Protein AF-A0A662TH58-F1 (afdb_monomer_lite)

Radius of gyration: 27.51 Å; chains: 1; bounding box: 51×102×64 Å

pLDDT: mean 84.92, std 19.78, range [27.81, 98.81]

Secondary structure (DSSP, 8-state):
-HHHHHHHHHHHHHHHHHHHHHHHHHHSPP-------PPPPPPPS-PPPPPPPP--PPPPPP-----------EEEEEE-SSEEEEEEEE--GGGGGG-EEEEEEEESS-SBTTBEEEEEEE--SSS-----PPPTT---TT-EEEEEPPTT-EETTEE--S---TTSHHHHHHHHHHHHHHTTSS--TTS--GGGG-SS-EEEEEEEEEEETHHHHHHHHHHHH-SSS-TTEEEEEEES---SHHHHTTTT--TTT-S-TTS-SSSSS-TT-TT--TTB-TT---SS---B--TTEEEETTTEEEE-SS-SSS---EEETTEEES--S-SSS--TTS-EEPP-EEEEETTEEEEE--HHHHHHHHHTTGGGG-

Structure (mmCIF, N/CA/C/O backbone):
data_AF-A0A662TH58-F1
#
_entry.id   AF-A0A662TH58-F1
#
loop_
_atom_site.group_PDB
_atom_site.id
_atom_site.type_symbol
_atom_site.label_atom_id
_atom_site.label_alt_id
_atom_site.label_comp_id
_atom_site.label_asym_id
_atom_site.label_entity_id
_atom_site.label_seq_id
_atom_site.pdbx_PDB_ins_code
_atom_site.Cartn_x
_atom_site.Cartn_y
_atom_site.Cartn_z
_atom_site.occupancy
_atom_site.B_iso_or_equiv
_atom_site.auth_seq_id
_atom_site.auth_comp_id
_atom_site.auth_asym_id
_atom_site.auth_atom_id
_atom_site.pdbx_PDB_model_num
ATOM 1 N N . MET A 1 1 ? -2.997 69.945 -16.351 1.00 55.25 1 MET A N 1
ATOM 2 C CA . MET A 1 1 ? -3.887 69.129 -15.489 1.00 55.25 1 MET A CA 1
ATOM 3 C C . MET A 1 1 ? -4.893 68.267 -16.264 1.00 55.25 1 MET A C 1
ATOM 5 O O . MET A 1 1 ? -5.002 67.092 -15.949 1.00 55.25 1 MET A O 1
ATOM 9 N N . ILE A 1 2 ? -5.579 68.784 -17.294 1.00 57.03 2 ILE A N 1
ATOM 10 C CA . ILE A 1 2 ? -6.598 68.028 -18.063 1.00 57.03 2 ILE A CA 1
ATOM 11 C C . ILE A 1 2 ? -6.006 66.856 -18.878 1.00 57.03 2 ILE A C 1
ATOM 13 O O . ILE A 1 2 ? -6.561 65.763 -18.866 1.00 57.03 2 ILE A O 1
ATOM 17 N N . ARG A 1 3 ? -4.834 67.031 -19.509 1.00 55.16 3 ARG A N 1
ATOM 18 C CA . ARG A 1 3 ? -4.185 65.971 -20.313 1.00 55.16 3 ARG A CA 1
ATOM 19 C C . ARG A 1 3 ? -3.748 64.742 -19.503 1.00 55.16 3 ARG A C 1
ATOM 21 O O . ARG A 1 3 ? -3.874 63.630 -19.991 1.00 55.16 3 ARG A O 1
ATOM 28 N N . ILE A 1 4 ? -3.295 64.930 -18.262 1.00 64.69 4 ILE A N 1
ATOM 29 C CA . ILE A 1 4 ? -2.850 63.824 -17.392 1.00 64.69 4 ILE A CA 1
ATOM 30 C C . ILE A 1 4 ? -4.047 62.983 -16.925 1.00 64.69 4 ILE A C 1
ATOM 32 O O . ILE A 1 4 ? -3.966 61.759 -16.898 1.00 64.69 4 ILE A O 1
ATOM 36 N N . ARG A 1 5 ? -5.190 63.623 -16.634 1.00 62.84 5 ARG A N 1
ATOM 37 C CA . ARG A 1 5 ? -6.426 62.909 -16.274 1.00 62.84 5 ARG A CA 1
ATOM 38 C C . ARG A 1 5 ? -6.977 62.079 -17.433 1.00 62.84 5 ARG A C 1
ATOM 40 O O . ARG A 1 5 ? -7.438 60.972 -17.197 1.00 62.84 5 ARG A O 1
ATOM 47 N N . LEU A 1 6 ? -6.881 62.574 -18.669 1.00 69.12 6 LEU A N 1
ATOM 48 C CA . LEU A 1 6 ? -7.332 61.827 -19.845 1.00 69.12 6 LEU A CA 1
ATOM 49 C C . LEU A 1 6 ? -6.476 60.573 -20.093 1.00 69.12 6 LEU A C 1
ATOM 51 O O . LEU A 1 6 ? -7.026 59.509 -20.346 1.00 69.12 6 LEU A O 1
ATOM 55 N N . PHE A 1 7 ? -5.151 60.671 -19.939 1.00 74.50 7 PHE A N 1
ATOM 56 C CA . PHE A 1 7 ? -4.254 59.515 -20.065 1.00 74.50 7 PHE A CA 1
ATOM 57 C C . PHE A 1 7 ? -4.514 58.441 -19.002 1.00 74.50 7 PHE A C 1
ATOM 59 O O . PHE A 1 7 ? -4.549 57.258 -19.326 1.00 74.50 7 PHE A O 1
ATOM 66 N N . LEU A 1 8 ? -4.754 58.844 -17.751 1.00 72.62 8 LEU A N 1
ATOM 67 C CA . LEU A 1 8 ? -5.097 57.915 -16.669 1.00 72.62 8 LEU A CA 1
ATOM 68 C C . LEU A 1 8 ? -6.435 57.206 -16.910 1.00 72.62 8 LEU A C 1
ATOM 70 O O . LEU A 1 8 ? -6.532 56.005 -16.684 1.00 72.62 8 LEU A O 1
ATOM 74 N N . ILE A 1 9 ? -7.444 57.916 -17.419 1.00 81.94 9 ILE A N 1
ATOM 75 C CA . ILE A 1 9 ? -8.749 57.319 -17.740 1.00 81.94 9 ILE A CA 1
ATOM 76 C C . ILE A 1 9 ? -8.618 56.291 -18.871 1.00 81.94 9 ILE A C 1
ATOM 78 O O . ILE A 1 9 ? -9.168 55.197 -18.765 1.00 81.94 9 ILE A O 1
ATOM 82 N N . VAL A 1 10 ? -7.851 56.603 -19.921 1.00 81.56 10 VAL A N 1
ATOM 83 C CA . VAL A 1 10 ? -7.618 55.676 -21.041 1.00 81.56 10 VAL A CA 1
ATOM 84 C C . VAL A 1 10 ? -6.827 54.443 -20.590 1.00 81.56 10 VAL A C 1
ATOM 86 O O . VAL A 1 10 ? -7.178 53.330 -20.970 1.00 81.56 10 VAL A O 1
ATOM 89 N N . ALA A 1 11 ? -5.813 54.613 -19.737 1.00 77.06 11 ALA A N 1
ATOM 90 C CA . ALA A 1 11 ? -5.030 53.496 -19.209 1.00 77.06 11 ALA A CA 1
ATOM 91 C C . ALA A 1 11 ? -5.872 52.558 -18.327 1.00 77.06 11 ALA A C 1
ATOM 93 O O . ALA A 1 11 ? -5.789 51.340 -18.468 1.00 77.06 11 ALA A O 1
ATOM 94 N N . VAL A 1 12 ? -6.730 53.110 -17.463 1.00 81.56 12 VAL A N 1
ATOM 95 C CA . VAL A 1 12 ? -7.626 52.309 -16.614 1.00 81.56 12 VAL A CA 1
ATOM 96 C C . VAL A 1 12 ? -8.665 51.564 -17.456 1.00 81.56 12 VAL A C 1
ATOM 98 O O . VAL A 1 12 ? -8.898 50.381 -17.222 1.00 81.56 12 VAL A O 1
ATOM 101 N N . LEU A 1 13 ? -9.235 52.204 -18.483 1.00 77.56 13 LEU A N 1
ATOM 102 C CA . LEU A 1 13 ? -10.154 51.542 -19.417 1.00 77.56 13 LEU A CA 1
ATOM 103 C C . LEU A 1 13 ? -9.478 50.401 -20.185 1.00 77.56 13 LEU A C 1
ATOM 105 O O . LEU A 1 13 ? -10.072 49.335 -20.321 1.00 77.56 13 LEU A O 1
ATOM 109 N N . ALA A 1 14 ? -8.233 50.584 -20.632 1.00 79.88 14 ALA A N 1
ATOM 110 C CA . ALA A 1 14 ? -7.481 49.532 -21.312 1.00 79.88 14 ALA A CA 1
ATOM 111 C C . ALA A 1 14 ? -7.225 48.320 -20.400 1.00 79.88 14 ALA A C 1
ATOM 113 O O . ALA A 1 14 ? -7.366 47.181 -20.839 1.00 79.88 14 ALA A O 1
ATOM 114 N N . ILE A 1 15 ? -6.914 48.548 -19.119 1.00 79.25 15 ILE A N 1
ATOM 115 C CA . ILE A 1 15 ? -6.709 47.467 -18.141 1.00 79.25 15 ILE A CA 1
ATOM 116 C C . ILE A 1 15 ? -8.017 46.707 -17.882 1.00 79.25 15 ILE A C 1
ATOM 118 O O . ILE A 1 15 ? -8.014 45.477 -17.865 1.00 79.25 15 ILE A O 1
ATOM 122 N N . ILE A 1 16 ? -9.140 47.418 -17.737 1.00 80.38 16 ILE A N 1
ATOM 123 C CA . ILE A 1 16 ? -10.454 46.797 -17.503 1.00 80.38 16 ILE A CA 1
ATOM 124 C C . ILE A 1 16 ? -10.892 45.963 -18.716 1.00 80.38 16 ILE A C 1
ATOM 126 O O . ILE A 1 16 ? -11.365 44.842 -18.544 1.00 80.38 16 ILE A O 1
ATOM 130 N N . ILE A 1 17 ? -10.692 46.467 -19.938 1.00 81.88 17 ILE A N 1
ATOM 131 C CA . ILE A 1 17 ? -11.040 45.743 -21.171 1.00 81.88 17 ILE A CA 1
ATOM 132 C C . ILE A 1 17 ? -10.174 44.485 -21.332 1.00 81.88 17 ILE A C 1
ATOM 134 O O . ILE A 1 17 ? -10.700 43.423 -21.661 1.00 81.88 17 ILE A O 1
ATOM 138 N N . SER A 1 18 ? -8.874 44.568 -21.037 1.00 73.50 18 SER A N 1
ATOM 139 C CA . SER A 1 18 ? -7.977 43.405 -21.077 1.00 73.50 18 SER A CA 1
ATOM 140 C C . SER A 1 18 ? -8.354 42.349 -20.035 1.00 73.50 18 SER A C 1
ATOM 142 O O . SER A 1 18 ? -8.411 41.165 -20.359 1.00 73.50 18 SER A O 1
ATOM 144 N N . ALA A 1 19 ? -8.684 42.755 -18.805 1.00 69.88 19 ALA A N 1
ATOM 145 C CA . ALA A 1 19 ? -9.136 41.829 -17.765 1.00 69.88 19 ALA A CA 1
ATOM 146 C C . ALA A 1 19 ? -10.469 41.146 -18.132 1.00 69.88 19 ALA A C 1
ATOM 148 O O . ALA A 1 19 ? -10.649 39.953 -17.876 1.00 69.88 19 ALA A O 1
ATOM 149 N N . PHE A 1 20 ? -11.380 41.875 -18.786 1.00 76.56 20 PHE A N 1
ATOM 150 C CA . PHE A 1 20 ? -12.640 41.323 -19.285 1.00 76.56 20 PHE A CA 1
ATOM 151 C C . PHE A 1 20 ? -12.427 40.324 -20.435 1.00 76.56 20 PHE A C 1
ATOM 153 O O . PHE A 1 20 ? -13.023 39.255 -20.433 1.00 76.56 20 PHE A O 1
ATOM 160 N N . LEU A 1 21 ? -11.532 40.608 -21.387 1.00 66.62 21 LEU A N 1
ATOM 161 C CA . LEU A 1 21 ? -11.224 39.686 -22.491 1.00 66.62 21 LEU A CA 1
ATOM 162 C C . LEU A 1 21 ? -10.547 38.389 -22.016 1.00 66.62 21 LEU A C 1
ATOM 164 O O . LEU A 1 21 ? -10.836 37.314 -22.544 1.00 66.62 21 LEU A O 1
ATOM 168 N N . ILE A 1 22 ? -9.685 38.462 -20.999 1.00 69.62 22 ILE A N 1
ATOM 169 C CA . ILE A 1 22 ? -9.034 37.276 -20.417 1.00 69.62 22 ILE A CA 1
ATOM 170 C C . ILE A 1 22 ? -10.056 36.407 -19.674 1.00 69.62 22 ILE A C 1
ATOM 172 O O . ILE A 1 22 ? -10.092 35.194 -19.857 1.00 69.62 22 ILE A O 1
ATOM 176 N N . THR A 1 23 ? -10.938 37.019 -18.882 1.00 61.38 23 THR A N 1
ATOM 177 C CA . THR A 1 23 ? -11.989 36.277 -18.166 1.00 61.38 23 THR A CA 1
ATOM 178 C C . THR A 1 23 ? -13.048 35.712 -19.112 1.00 61.38 23 THR A C 1
ATOM 180 O O . THR A 1 23 ? -13.515 34.593 -18.905 1.00 61.38 23 THR A O 1
ATOM 183 N N . PHE A 1 24 ? -13.376 36.417 -20.197 1.00 67.00 24 PHE A N 1
ATOM 184 C CA . PHE A 1 24 ? -14.312 35.942 -21.217 1.00 67.00 24 PHE A CA 1
ATOM 185 C C . PHE A 1 24 ? -13.752 34.760 -22.029 1.00 67.00 24 PHE A C 1
ATOM 187 O O . PHE A 1 24 ? -14.474 33.804 -22.293 1.00 67.00 24 PHE A O 1
ATOM 194 N N . THR A 1 25 ? -12.458 34.757 -22.370 1.00 60.31 25 THR A N 1
ATOM 195 C CA . THR A 1 25 ? -11.831 33.622 -23.083 1.00 60.31 25 THR A CA 1
ATOM 196 C C . THR A 1 25 ? -11.647 32.381 -22.207 1.00 60.31 25 THR A C 1
ATOM 198 O O . THR A 1 25 ? -11.695 31.270 -22.726 1.00 60.31 25 THR A O 1
ATOM 201 N N . TRP A 1 26 ? -11.500 32.549 -20.889 1.00 49.97 26 TRP A N 1
ATOM 202 C CA . TRP A 1 26 ? -11.411 31.438 -19.932 1.00 49.97 26 TRP A CA 1
ATOM 203 C C . TRP A 1 26 ? -12.760 30.820 -19.544 1.00 49.97 26 TRP A C 1
ATOM 205 O O . TRP A 1 26 ? -12.797 29.671 -19.115 1.00 49.97 26 TRP A O 1
ATOM 215 N N . THR A 1 27 ? -13.863 31.563 -19.670 1.00 51.94 27 THR A N 1
ATOM 216 C CA . THR A 1 27 ? -15.204 31.112 -19.245 1.00 51.94 27 THR A CA 1
ATOM 217 C C . THR A 1 27 ? -16.076 30.608 -20.391 1.00 51.94 27 THR A C 1
ATOM 219 O O . THR A 1 27 ? -17.131 30.024 -20.143 1.00 51.94 27 THR A O 1
ATOM 222 N N . MET A 1 28 ? -15.643 30.787 -21.643 1.00 46.00 28 MET A N 1
ATOM 223 C CA . MET A 1 28 ? -16.304 30.178 -22.793 1.00 46.00 28 MET A CA 1
ATOM 224 C C . MET A 1 28 ? -16.084 28.656 -22.761 1.00 46.00 28 MET A C 1
ATOM 226 O O . MET A 1 28 ? -14.933 28.212 -22.707 1.00 46.00 28 MET A O 1
ATOM 230 N N . PRO A 1 29 ? -17.149 27.838 -22.811 1.00 38.84 29 PRO A N 1
ATOM 231 C CA . PRO A 1 29 ? -17.002 26.398 -22.954 1.00 38.84 29 PRO A CA 1
ATOM 232 C C . PRO A 1 29 ? -16.287 26.123 -24.278 1.00 38.84 29 PRO A C 1
ATOM 234 O O . PRO A 1 29 ? -16.788 26.464 -25.349 1.00 38.84 29 PRO A O 1
ATOM 237 N N . ARG A 1 30 ? -15.085 25.541 -24.208 1.00 48.50 30 ARG A N 1
ATOM 238 C CA . ARG A 1 30 ? -14.409 25.015 -25.396 1.00 48.50 30 ARG A CA 1
ATOM 239 C C . ARG A 1 30 ? -15.300 23.907 -25.946 1.00 48.50 30 ARG A C 1
ATOM 241 O O . ARG A 1 30 ? -15.560 22.940 -25.235 1.00 48.50 30 ARG A O 1
ATOM 248 N N . GLU A 1 31 ? -15.797 24.070 -27.171 1.00 39.34 31 GLU A N 1
ATOM 249 C CA . GLU A 1 31 ? -16.489 23.002 -27.892 1.00 39.34 31 GLU A CA 1
ATOM 250 C C . GLU A 1 31 ? -15.581 21.769 -27.898 1.00 39.34 31 GLU A C 1
ATOM 252 O O . GLU A 1 31 ? -14.540 21.737 -28.557 1.00 39.34 31 GLU A O 1
ATOM 257 N N . GLY A 1 32 ? -15.938 20.773 -27.087 1.00 36.78 32 GLY A N 1
ATOM 258 C CA . GLY A 1 32 ? -15.273 19.485 -27.092 1.00 36.78 32 GLY A CA 1
ATOM 259 C C . GLY A 1 32 ? -15.501 18.848 -28.452 1.00 36.78 32 GLY A C 1
ATOM 260 O O . GLY A 1 32 ? -16.645 18.646 -28.857 1.00 36.78 32 GLY A O 1
ATOM 261 N N . LYS A 1 33 ? -14.417 18.535 -29.164 1.00 36.25 33 LYS A N 1
ATOM 262 C CA . LYS A 1 33 ? -14.488 17.631 -30.311 1.00 36.25 33 LYS A CA 1
ATOM 263 C C . LYS A 1 33 ? -15.094 16.320 -29.813 1.00 36.25 33 LYS A C 1
ATOM 265 O O . LYS A 1 33 ? -14.491 15.620 -29.005 1.00 36.25 33 LYS A O 1
ATOM 270 N N . THR A 1 34 ? -16.303 16.008 -30.263 1.00 32.03 34 THR A N 1
ATOM 271 C CA . THR A 1 34 ? -16.888 14.675 -30.129 1.00 32.03 34 THR A CA 1
ATOM 272 C C . THR A 1 34 ? -16.009 13.699 -30.896 1.00 32.03 34 THR A C 1
ATOM 274 O O . THR A 1 34 ? -15.970 13.736 -32.124 1.00 32.03 34 THR A O 1
ATOM 277 N N . TYR A 1 35 ? -15.286 12.849 -30.173 1.00 34.31 35 TYR A N 1
ATOM 278 C CA . TYR A 1 35 ? -14.623 11.690 -30.754 1.00 34.31 35 TYR A CA 1
ATOM 279 C C . TYR A 1 35 ? -15.699 10.661 -31.113 1.00 34.31 35 TYR A C 1
ATOM 281 O O . TYR A 1 35 ? -16.467 10.229 -30.250 1.00 34.31 35 TYR A O 1
ATOM 289 N N . GLU A 1 36 ? -15.790 10.295 -32.393 1.00 31.77 36 GLU A N 1
ATOM 290 C CA . GLU A 1 36 ? -16.590 9.151 -32.824 1.00 31.77 36 GLU A CA 1
ATOM 291 C C . GLU A 1 36 ? -15.993 7.882 -32.209 1.00 31.77 36 GLU A C 1
ATOM 293 O O . GLU A 1 36 ? -14.894 7.447 -32.554 1.00 31.77 36 GLU A O 1
ATOM 298 N N . ILE A 1 37 ? -16.727 7.289 -31.268 1.00 35.25 37 ILE A N 1
ATOM 299 C CA . ILE A 1 37 ? -16.411 5.978 -30.712 1.00 35.25 37 ILE A CA 1
ATOM 300 C C . ILE A 1 37 ? -16.626 4.965 -31.836 1.00 35.25 37 ILE A C 1
ATOM 302 O O . ILE A 1 37 ? -17.759 4.655 -32.208 1.00 35.25 37 ILE A O 1
ATOM 306 N N . THR A 1 38 ? -15.530 4.450 -32.384 1.00 35.53 38 THR A N 1
ATOM 307 C CA . THR A 1 38 ? -15.585 3.300 -33.289 1.00 35.53 38 THR A CA 1
ATOM 308 C C . THR A 1 38 ? -16.062 2.092 -32.470 1.00 35.53 38 THR A C 1
ATOM 310 O O . THR A 1 38 ? -15.496 1.841 -31.402 1.00 35.53 38 THR A O 1
ATOM 313 N N . PRO A 1 39 ? -17.097 1.339 -32.892 1.00 33.88 39 PRO A N 1
ATOM 314 C CA . PRO A 1 39 ? -17.549 0.179 -32.138 1.00 33.88 39 PRO A CA 1
ATOM 315 C C . PRO A 1 39 ? -16.430 -0.864 -32.059 1.00 33.88 39 PRO A C 1
ATOM 317 O O . PRO A 1 39 ? -15.921 -1.325 -33.080 1.00 33.88 39 PRO A O 1
ATOM 320 N N . SER A 1 40 ? -16.066 -1.231 -30.832 1.00 37.50 40 SER A N 1
ATOM 321 C CA . SER A 1 40 ? -15.109 -2.298 -30.540 1.00 37.50 40 SER A CA 1
ATOM 322 C C . SER A 1 40 ? -15.583 -3.630 -31.155 1.00 37.50 40 SER A C 1
ATOM 324 O O . SER A 1 40 ? -16.790 -3.909 -31.131 1.00 37.50 40 SER A O 1
ATOM 326 N N . PRO A 1 41 ? -14.691 -4.466 -31.720 1.00 40.12 41 PRO A N 1
ATOM 327 C CA . PRO A 1 41 ? -15.080 -5.752 -32.285 1.00 40.12 41 PRO A CA 1
ATOM 328 C C . PRO A 1 41 ? -15.697 -6.658 -31.210 1.00 40.12 41 PRO A C 1
ATOM 330 O O . PRO A 1 41 ? -15.232 -6.743 -30.075 1.00 40.12 41 PRO A O 1
ATOM 333 N N . SER A 1 42 ? -16.778 -7.339 -31.586 1.00 38.00 42 SER A N 1
ATOM 334 C CA . SER A 1 42 ? -17.561 -8.228 -30.727 1.00 38.00 42 SER A CA 1
ATOM 335 C C . SER A 1 42 ? -16.699 -9.262 -29.991 1.00 38.00 42 SER A C 1
ATOM 337 O O . SER A 1 42 ? -15.956 -10.022 -30.612 1.00 38.00 42 SER A O 1
ATOM 339 N N . ARG A 1 43 ? -16.876 -9.307 -28.665 1.00 36.62 43 ARG A N 1
ATOM 340 C CA . ARG A 1 43 ? -16.269 -10.234 -27.697 1.00 36.62 43 ARG A CA 1
ATOM 341 C C . ARG A 1 43 ? -16.332 -11.705 -28.164 1.00 36.62 43 ARG A C 1
ATOM 343 O O . ARG A 1 43 ? -17.414 -12.156 -28.548 1.00 36.62 43 ARG A O 1
ATOM 350 N N . PRO A 1 44 ? -15.248 -12.495 -28.048 1.00 43.19 44 PRO A N 1
ATOM 351 C CA . PRO A 1 44 ? -15.318 -13.947 -28.193 1.00 43.19 44 PRO A CA 1
ATOM 352 C C . PRO A 1 44 ? -16.246 -14.553 -27.128 1.00 43.19 44 PRO A C 1
ATOM 354 O O . PRO A 1 44 ? -16.077 -14.323 -25.932 1.00 43.19 44 PRO A O 1
ATOM 357 N N . THR A 1 45 ? -17.237 -15.338 -27.551 1.00 33.84 45 THR A N 1
ATOM 358 C CA . THR A 1 45 ? -18.290 -15.938 -26.707 1.00 33.84 45 THR A CA 1
ATOM 359 C C . THR A 1 45 ? -17.866 -17.222 -25.984 1.00 33.84 45 THR A C 1
ATOM 361 O O . THR A 1 45 ? -18.701 -18.079 -25.701 1.00 33.84 45 THR A O 1
ATOM 364 N N . SER A 1 46 ? -16.583 -17.396 -25.676 1.00 38.94 46 SER A N 1
ATOM 365 C CA . SER A 1 46 ? -16.086 -18.605 -25.012 1.00 38.94 46 SER A CA 1
ATOM 366 C C . SER A 1 46 ? -15.185 -18.251 -23.829 1.00 38.94 46 SER A C 1
ATOM 368 O O . SER A 1 46 ? -14.171 -17.583 -24.042 1.00 38.94 46 SER A O 1
ATOM 370 N N . PRO A 1 47 ? -15.515 -18.687 -22.598 1.00 38.56 47 PRO A N 1
ATOM 371 C CA . PRO A 1 47 ? -14.626 -18.516 -21.458 1.00 38.56 47 PRO A CA 1
ATOM 372 C C . PRO A 1 47 ? -13.325 -19.310 -21.673 1.00 38.56 47 PRO A C 1
ATOM 374 O O . PRO A 1 47 ? -13.358 -20.370 -22.308 1.00 38.56 47 PRO A O 1
ATOM 377 N N . PRO A 1 48 ? -12.182 -18.829 -21.154 1.00 42.78 48 PRO A N 1
ATOM 378 C CA . PRO A 1 48 ? -10.932 -19.576 -21.204 1.00 42.78 48 PRO A CA 1
ATOM 379 C C . PRO A 1 48 ? -11.080 -20.927 -20.477 1.00 42.78 48 PRO A C 1
ATOM 381 O O . PRO A 1 48 ? -11.833 -21.024 -19.502 1.00 42.78 48 PRO A O 1
ATOM 384 N N . PRO A 1 49 ? -10.393 -21.988 -20.941 1.00 35.50 49 PRO A N 1
ATOM 385 C CA . PRO A 1 49 ? -10.532 -23.325 -20.377 1.00 35.50 49 PRO A CA 1
ATOM 386 C C . PRO A 1 49 ? -10.128 -23.342 -18.896 1.00 35.50 49 PRO A C 1
ATOM 388 O O . PRO A 1 49 ? -9.008 -22.983 -18.536 1.00 35.50 49 PRO A O 1
ATOM 391 N N . GLN A 1 50 ? -11.055 -23.777 -18.036 1.00 37.25 50 GLN A N 1
ATOM 392 C CA . GLN A 1 50 ? -10.798 -24.000 -16.613 1.00 37.25 50 GLN A CA 1
ATOM 393 C C . GLN A 1 50 ? -9.738 -25.102 -16.422 1.00 37.25 50 GLN A C 1
ATOM 395 O O . GLN A 1 50 ? -9.865 -26.175 -17.022 1.00 37.25 50 GLN A O 1
ATOM 400 N N . PRO A 1 51 ? -8.737 -24.907 -15.543 1.00 39.94 51 PRO A N 1
ATOM 401 C CA . PRO A 1 51 ? -7.884 -25.999 -15.094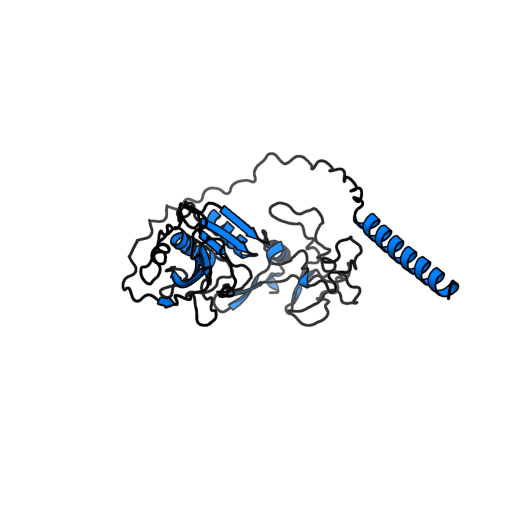 1.00 39.94 51 PRO A CA 1
ATOM 402 C C . PRO A 1 51 ? -8.717 -27.048 -14.344 1.00 39.94 51 PRO A C 1
ATOM 404 O O . PRO A 1 51 ? -9.602 -26.714 -13.556 1.00 39.94 51 PRO A O 1
ATOM 407 N N . SER A 1 52 ? -8.427 -28.326 -14.592 1.00 36.38 52 SER A N 1
ATOM 408 C CA . SER A 1 52 ? -9.105 -29.460 -13.953 1.00 36.38 52 SER A CA 1
ATOM 409 C C . SER A 1 52 ? -8.956 -29.446 -12.420 1.00 36.38 52 SER A C 1
ATOM 411 O O . SER A 1 52 ? -7.923 -29.006 -11.910 1.00 36.38 52 SER A O 1
ATOM 413 N N . PRO A 1 53 ? -9.955 -29.944 -11.666 1.00 33.38 53 PRO A N 1
ATOM 414 C CA . PRO A 1 53 ? -9.976 -29.835 -10.213 1.00 33.38 53 PRO A CA 1
ATOM 415 C C . PRO A 1 53 ? -8.909 -30.724 -9.568 1.00 33.38 53 PRO A C 1
ATOM 417 O O . PRO A 1 53 ? -8.942 -31.950 -9.674 1.00 33.38 53 PRO A O 1
ATOM 420 N N . VAL A 1 54 ? -7.982 -30.095 -8.845 1.00 35.00 54 VAL A N 1
ATOM 421 C CA . VAL A 1 54 ? -7.093 -30.782 -7.907 1.00 35.00 54 VAL A CA 1
ATOM 422 C C . VAL A 1 54 ? -7.886 -31.066 -6.633 1.00 35.00 54 VAL A C 1
ATOM 424 O O . VAL A 1 54 ? -8.339 -30.160 -5.939 1.00 35.00 54 VAL A O 1
ATOM 427 N N . SER A 1 55 ? -8.064 -32.352 -6.344 1.00 32.41 55 SER A N 1
ATOM 428 C CA . SER A 1 55 ? -8.607 -32.855 -5.086 1.00 32.41 55 SER A CA 1
ATOM 429 C C . SER A 1 55 ? -7.618 -32.595 -3.949 1.00 32.41 55 SER A C 1
ATOM 431 O O . SER A 1 55 ? -6.609 -33.291 -3.847 1.00 32.41 55 SER A O 1
ATOM 433 N N . THR A 1 56 ? -7.936 -31.665 -3.050 1.00 31.86 56 THR A N 1
ATOM 434 C CA . THR A 1 56 ? -7.318 -31.594 -1.718 1.00 31.86 56 THR A CA 1
ATOM 435 C C . THR A 1 56 ? -8.371 -31.264 -0.668 1.00 31.86 56 THR A C 1
ATOM 437 O O . THR A 1 56 ? -9.149 -30.326 -0.812 1.00 31.86 56 THR A O 1
ATOM 440 N N . SER A 1 57 ? -8.380 -32.094 0.366 1.00 32.12 57 SER A N 1
ATOM 441 C CA . SER A 1 57 ? -9.245 -32.129 1.542 1.00 32.12 57 SER A CA 1
ATOM 442 C C . SER A 1 57 ? -9.436 -30.764 2.226 1.00 32.12 57 SER A C 1
ATOM 444 O O . SER A 1 57 ? -8.535 -29.924 2.166 1.00 32.12 57 SER A O 1
ATOM 446 N N . PRO A 1 58 ? -10.561 -30.543 2.933 1.00 33.03 58 PRO A N 1
ATOM 447 C CA . PRO A 1 58 ? -10.798 -29.295 3.652 1.00 33.03 58 PRO A CA 1
ATOM 448 C C . PRO A 1 58 ? -9.757 -29.092 4.769 1.00 33.03 58 PRO A C 1
ATOM 450 O O . PRO A 1 58 ? -9.450 -30.048 5.489 1.00 33.03 58 PRO A O 1
ATOM 453 N N . PRO A 1 59 ? -9.215 -27.873 4.951 1.00 33.09 59 PRO A N 1
ATOM 454 C CA . PRO A 1 59 ? -8.391 -27.568 6.109 1.00 33.09 59 PRO A CA 1
ATOM 455 C C . PRO A 1 59 ? -9.255 -27.596 7.376 1.00 33.09 59 PRO A C 1
ATOM 457 O O . PRO A 1 59 ? -10.331 -27.002 7.431 1.00 33.09 59 PRO A O 1
ATOM 460 N N . SER A 1 60 ? -8.773 -28.314 8.390 1.00 30.67 60 SER A N 1
ATOM 461 C CA . SER A 1 60 ? -9.369 -28.375 9.725 1.00 30.67 60 SER A CA 1
ATOM 462 C C . SER A 1 60 ? -9.549 -26.976 10.334 1.00 30.67 60 SER A C 1
ATOM 464 O O . SER A 1 60 ? -8.705 -26.106 10.108 1.00 30.67 60 SER A O 1
ATOM 466 N N . PRO A 1 61 ? -10.598 -26.752 11.148 1.00 31.33 61 PRO A N 1
ATOM 467 C CA . PRO A 1 61 ? -10.817 -25.472 11.809 1.00 31.33 61 PRO A CA 1
ATOM 468 C C . PRO A 1 61 ? -9.645 -25.130 12.737 1.00 31.33 61 PRO A C 1
ATOM 470 O O . PRO A 1 61 ? -9.201 -25.955 13.541 1.00 31.33 61 PRO A O 1
ATOM 473 N N . LEU A 1 62 ? -9.150 -23.898 12.604 1.00 31.05 62 LEU A N 1
ATOM 474 C CA . LEU A 1 62 ? -8.132 -23.305 13.465 1.00 31.05 62 LEU A CA 1
ATOM 475 C C . LEU A 1 62 ? -8.567 -23.402 14.932 1.00 31.05 62 LEU A C 1
ATOM 477 O O . LEU A 1 62 ? -9.599 -22.879 15.346 1.00 31.05 62 LEU A O 1
ATOM 481 N N . SER A 1 63 ? -7.746 -24.104 15.708 1.00 28.41 63 SER A N 1
ATOM 482 C CA . SER A 1 63 ? -7.838 -24.235 17.157 1.00 28.41 63 SER A CA 1
ATOM 483 C C . SER A 1 63 ? -7.793 -22.857 17.825 1.00 28.41 63 SER A C 1
ATOM 485 O O . SER A 1 63 ? -6.726 -22.256 17.942 1.00 28.41 63 SER A O 1
ATOM 487 N N . SER A 1 64 ? -8.925 -22.405 18.360 1.00 35.19 64 SER A N 1
ATOM 488 C CA . SER A 1 64 ? -9.014 -21.269 19.275 1.00 35.19 64 SER A CA 1
ATOM 489 C C . SER A 1 64 ? -8.373 -21.617 20.627 1.00 35.19 64 SER A C 1
ATOM 491 O O . SER A 1 64 ? -9.041 -22.099 21.545 1.00 35.19 64 SER A O 1
ATOM 493 N N . LYS A 1 65 ? -7.067 -21.379 20.772 1.00 27.81 65 LYS A N 1
ATOM 494 C CA . LYS A 1 65 ? -6.467 -21.189 22.099 1.00 27.81 65 LYS A CA 1
ATOM 495 C C . LYS A 1 65 ? -6.574 -19.702 22.452 1.00 27.81 65 LYS A C 1
ATOM 497 O O . LYS A 1 65 ? -6.098 -18.884 21.670 1.00 27.81 65 LYS A O 1
ATOM 502 N N . PRO A 1 66 ? -7.172 -19.325 23.596 1.00 31.12 66 PRO A N 1
ATOM 503 C CA . PRO A 1 66 ? -7.112 -17.942 24.052 1.00 31.12 66 PRO A CA 1
ATOM 504 C C . PRO A 1 66 ? -5.642 -17.588 24.338 1.00 31.12 66 PRO A C 1
ATOM 506 O O . PRO A 1 66 ? -4.955 -18.399 24.974 1.00 31.12 66 PRO A O 1
ATOM 509 N N . PRO A 1 67 ? -5.130 -16.422 23.900 1.00 36.06 67 PRO A N 1
ATOM 510 C CA . PRO A 1 67 ? -3.786 -16.000 24.263 1.00 36.06 67 PRO A CA 1
ATOM 511 C C . PRO A 1 67 ? -3.696 -15.885 25.785 1.00 36.06 67 PRO A C 1
ATOM 513 O O . PRO A 1 67 ? -4.398 -15.103 26.427 1.00 36.06 67 PRO A O 1
ATOM 516 N N . SER A 1 68 ? -2.866 -16.734 26.379 1.00 34.47 68 SER A N 1
ATOM 517 C CA . SER A 1 68 ? -2.605 -16.748 27.808 1.00 34.47 68 SER A CA 1
ATOM 518 C C . SER A 1 68 ? -1.697 -15.582 28.203 1.00 34.47 68 SER A C 1
ATOM 520 O O . SER A 1 68 ? -0.623 -15.438 27.629 1.00 34.47 68 SER A O 1
ATOM 522 N N . LYS A 1 69 ? -2.096 -14.887 29.280 1.00 37.00 69 LYS A N 1
ATOM 523 C CA . LYS A 1 69 ? -1.384 -13.856 30.069 1.00 37.00 69 LYS A CA 1
ATOM 524 C C . LYS A 1 69 ? -1.496 -12.412 29.558 1.00 37.00 69 LYS A C 1
ATOM 526 O O . LYS A 1 69 ? -0.623 -11.880 28.887 1.00 37.00 69 LYS A O 1
ATOM 531 N N . LEU A 1 70 ? -2.572 -11.768 30.018 1.00 42.25 70 LEU A N 1
ATOM 532 C CA . LEU A 1 70 ? -2.801 -10.323 30.028 1.00 42.25 70 LEU A CA 1
ATOM 533 C C . LEU A 1 70 ? -1.658 -9.577 30.741 1.00 42.25 70 LEU A C 1
ATOM 535 O O . LEU A 1 70 ? -1.575 -9.551 31.967 1.00 42.25 70 LEU A O 1
ATOM 539 N N . GLY A 1 71 ? -0.800 -8.966 29.931 1.00 46.38 71 GLY A N 1
ATOM 540 C CA . GLY A 1 71 ? 0.148 -7.902 30.272 1.00 46.38 71 GLY A CA 1
ATOM 541 C C . GLY A 1 71 ? 0.297 -6.957 29.076 1.00 46.38 71 GLY A C 1
ATOM 542 O O . GLY A 1 71 ? 1.411 -6.585 28.716 1.00 46.38 71 GLY A O 1
ATOM 543 N N . GLY A 1 72 ? -0.820 -6.697 28.384 1.00 60.72 72 GLY A N 1
ATOM 544 C CA . GLY A 1 72 ? -0.852 -6.029 27.086 1.00 60.72 72 GLY A CA 1
ATOM 545 C C . GLY A 1 72 ? -0.336 -4.598 27.107 1.00 60.72 72 GLY A C 1
ATOM 546 O O . GLY A 1 72 ? -0.329 -3.935 28.144 1.00 60.72 72 GLY A O 1
ATOM 547 N N . LYS A 1 73 ? 0.101 -4.127 25.937 1.00 79.12 73 LYS A N 1
ATOM 548 C CA . LYS A 1 73 ? 0.623 -2.772 25.753 1.00 79.12 73 LYS A CA 1
ATOM 549 C C . LYS A 1 73 ? -0.476 -1.851 25.238 1.00 79.12 73 LYS A C 1
ATOM 551 O O . LYS A 1 73 ? -1.175 -2.186 24.284 1.00 79.12 73 LYS A O 1
ATOM 556 N N . GLU A 1 74 ? -0.571 -0.679 25.849 1.00 91.12 74 GLU A N 1
ATOM 557 C CA . GLU A 1 74 ? -1.376 0.450 25.389 1.00 91.12 74 GLU A CA 1
ATOM 558 C C . GLU A 1 74 ? -0.577 1.734 25.617 1.00 91.12 74 GLU A C 1
ATOM 560 O O . GLU A 1 74 ? 0.250 1.813 26.530 1.00 91.12 74 GLU A O 1
ATOM 565 N N . TYR A 1 75 ? -0.823 2.738 24.788 1.00 91.44 75 TYR A N 1
ATOM 566 C CA . TYR A 1 75 ? -0.290 4.084 24.939 1.00 91.44 75 TYR A CA 1
ATOM 567 C C . TYR A 1 75 ? -1.402 5.116 24.712 1.00 91.44 75 TYR A C 1
ATOM 569 O O . TYR A 1 75 ? -2.334 4.892 23.934 1.00 91.44 75 TYR A O 1
ATOM 577 N N . GLY A 1 76 ? -1.301 6.253 25.397 1.00 86.38 76 GLY A N 1
ATOM 578 C CA . GLY A 1 76 ? -2.380 7.232 25.524 1.00 86.38 76 GLY A CA 1
ATOM 579 C C . GLY A 1 76 ? -3.180 7.022 26.814 1.00 86.38 76 GLY A C 1
ATOM 580 O O . GLY A 1 76 ? -2.788 6.249 27.685 1.00 86.38 76 GLY A O 1
ATOM 581 N N . LEU A 1 77 ? -4.300 7.703 27.011 1.00 91.50 77 LEU A N 1
ATOM 582 C CA . LEU A 1 77 ? -5.080 8.504 26.065 1.00 91.50 77 LEU A CA 1
ATOM 583 C C . LEU A 1 77 ? -4.466 9.903 25.829 1.00 91.50 77 LEU A C 1
ATOM 585 O O . LEU A 1 77 ? -4.088 10.578 26.784 1.00 91.50 77 LEU A O 1
ATOM 589 N N . VAL A 1 78 ? -4.342 10.326 24.564 1.00 94.88 78 VAL A N 1
ATOM 590 C CA . VAL A 1 78 ? -3.886 11.682 24.191 1.00 94.88 78 VAL A CA 1
ATOM 591 C C . VAL A 1 78 ? -5.086 12.496 23.708 1.00 94.88 78 VAL A C 1
ATOM 593 O O . VAL A 1 78 ? -5.709 12.131 22.712 1.00 94.88 78 VAL A O 1
ATOM 596 N N . GLU A 1 79 ? -5.422 13.575 24.422 1.00 97.12 79 GLU A N 1
ATOM 597 C CA . GLU A 1 79 ? -6.630 14.380 24.189 1.00 97.12 79 GLU A CA 1
ATOM 598 C C . GLU A 1 79 ? -6.379 15.652 23.378 1.00 97.12 79 GLU A C 1
ATOM 600 O O . GLU A 1 79 ? -5.444 16.405 23.646 1.00 97.12 79 GLU A O 1
ATOM 605 N N . TYR A 1 80 ? -7.307 15.938 22.464 1.00 97.19 80 TYR A N 1
ATOM 606 C CA . TYR A 1 80 ? -7.440 17.201 21.739 1.00 97.19 80 TYR A CA 1
ATOM 607 C C . TYR A 1 80 ? -8.863 17.737 21.864 1.00 97.19 80 TYR A C 1
ATOM 609 O O . TYR A 1 80 ? -9.696 17.156 22.558 1.00 97.19 80 TYR A O 1
ATOM 617 N N . GLU A 1 81 ? -9.172 18.867 21.227 1.00 96.25 81 GLU A N 1
ATOM 618 C CA . GLU A 1 81 ? -10.495 19.489 21.334 1.00 96.25 81 GLU A CA 1
ATOM 619 C C . GLU A 1 81 ? -11.604 18.570 20.806 1.00 96.25 81 GLU A C 1
ATOM 621 O O . GLU A 1 81 ? -12.563 18.308 21.532 1.00 96.25 81 GLU A O 1
ATOM 626 N N . LYS A 1 82 ? -11.444 18.042 19.586 1.00 97.56 82 LYS A N 1
ATOM 627 C CA . LYS A 1 82 ? -12.484 17.294 18.854 1.00 97.56 82 LYS A CA 1
ATOM 628 C C . LYS A 1 82 ? -12.350 15.774 18.926 1.00 97.56 82 LYS A C 1
ATOM 630 O O . LYS A 1 82 ? -13.304 15.053 18.630 1.00 97.56 82 LYS A O 1
ATOM 635 N N . TYR A 1 83 ? -11.181 15.282 19.313 1.00 98.38 83 TYR A N 1
ATOM 636 C CA . TYR A 1 83 ? -10.856 13.863 19.302 1.00 98.38 83 TYR A CA 1
ATOM 637 C C . TYR A 1 83 ? -9.867 13.517 20.408 1.00 98.38 83 TYR A C 1
ATOM 639 O O . TYR A 1 83 ? -9.294 14.387 21.065 1.00 98.38 83 TYR A O 1
ATOM 647 N N . PHE A 1 84 ? -9.653 12.227 20.589 1.00 98.19 84 PHE A N 1
ATOM 648 C CA . PHE A 1 84 ? -8.498 11.694 21.287 1.00 98.19 84 PHE A CA 1
ATOM 649 C C . PHE A 1 84 ? -8.001 10.461 20.545 1.00 98.19 84 PHE A C 1
ATOM 651 O O . PHE A 1 84 ? -8.724 9.896 19.726 1.00 98.19 84 PHE A O 1
ATOM 658 N N . TYR A 1 85 ? -6.780 10.018 20.820 1.00 97.69 85 TYR A N 1
ATOM 659 C CA . TYR A 1 85 ? -6.308 8.747 20.285 1.00 97.69 85 TYR A CA 1
ATOM 660 C C . TYR A 1 85 ? -5.626 7.888 21.345 1.00 97.69 85 TYR A C 1
ATOM 662 O O . TYR A 1 85 ? -5.149 8.360 22.383 1.00 97.69 85 TYR A O 1
ATOM 670 N N . THR A 1 86 ? -5.580 6.596 21.050 1.00 97.25 86 THR A N 1
ATOM 671 C CA . THR A 1 86 ? -4.789 5.594 21.761 1.00 97.25 86 THR A CA 1
ATOM 672 C C . THR A 1 86 ? -3.995 4.786 20.748 1.00 97.25 86 THR A C 1
ATOM 674 O O . THR A 1 86 ? -4.390 4.665 19.589 1.00 97.25 86 THR A O 1
ATOM 677 N N . ILE A 1 87 ? -2.871 4.230 21.185 1.00 97.06 87 ILE A N 1
ATOM 678 C CA . ILE A 1 87 ? -2.122 3.244 20.417 1.00 97.06 87 ILE A CA 1
ATOM 679 C C . ILE A 1 87 ? -2.205 1.917 21.160 1.00 97.06 87 ILE A C 1
ATOM 681 O O . ILE A 1 87 ? -1.854 1.818 22.337 1.00 97.06 87 ILE A O 1
ATOM 685 N N . VAL A 1 88 ? -2.684 0.900 20.458 1.00 97.50 88 VAL A N 1
ATOM 686 C CA . VAL A 1 88 ? -2.916 -0.452 20.959 1.00 97.50 88 VAL A CA 1
ATOM 687 C C . VAL A 1 88 ? -2.169 -1.453 20.092 1.00 97.50 88 VAL A C 1
ATOM 689 O O . VAL A 1 88 ? -1.816 -1.167 18.950 1.00 97.50 88 VAL A O 1
ATOM 692 N N . TRP A 1 89 ? -1.948 -2.650 20.626 1.00 97.94 89 TRP A N 1
ATOM 693 C CA . TRP A 1 89 ? -1.408 -3.759 19.849 1.00 97.94 89 TRP A CA 1
ATOM 694 C C . TRP A 1 89 ? -2.493 -4.793 19.619 1.00 97.94 89 TRP A C 1
ATOM 696 O O . TRP A 1 89 ? -3.019 -5.351 20.584 1.00 97.94 89 TRP A O 1
ATOM 706 N N . ILE A 1 90 ? -2.825 -5.043 18.356 1.00 98.25 90 ILE A N 1
ATOM 707 C CA . ILE A 1 90 ? -3.812 -6.049 17.961 1.00 98.25 90 ILE A CA 1
ATOM 708 C C . ILE A 1 90 ? -3.090 -7.394 17.794 1.00 98.25 90 ILE A C 1
ATOM 710 O O . ILE A 1 90 ? -2.093 -7.450 17.072 1.00 98.25 90 ILE A O 1
ATOM 714 N N . PRO A 1 91 ? -3.536 -8.479 18.449 1.00 97.81 91 PRO A N 1
ATOM 715 C CA . PRO A 1 91 ? -2.904 -9.786 18.284 1.00 97.81 91 PRO A CA 1
ATOM 716 C C . PRO A 1 91 ? -3.074 -10.289 16.840 1.00 97.81 91 PRO A C 1
ATOM 718 O O . PRO A 1 91 ? -4.203 -10.429 16.386 1.00 97.81 91 PRO A O 1
ATOM 721 N N . CYS A 1 92 ? -1.966 -10.568 16.142 1.00 97.44 92 CYS A N 1
ATOM 722 C CA . CYS A 1 92 ? -1.919 -11.192 14.809 1.00 97.44 92 CYS A CA 1
ATOM 723 C C . CYS A 1 92 ? -0.848 -12.280 14.811 1.00 97.44 92 CYS A C 1
ATOM 725 O O . CYS A 1 92 ? 0.270 -12.007 15.259 1.00 97.44 92 CYS A O 1
ATOM 727 N N . ASP A 1 93 ? -1.139 -13.459 14.259 1.00 97.00 93 ASP A N 1
ATOM 728 C CA . ASP A 1 93 ? -0.156 -14.546 14.156 1.00 97.00 93 ASP A CA 1
ATOM 729 C C . ASP A 1 93 ? 1.051 -14.094 13.320 1.00 97.00 93 ASP A C 1
ATOM 731 O O . ASP A 1 93 ? 2.203 -14.262 13.732 1.00 97.00 93 ASP A O 1
ATOM 735 N N . CYS A 1 94 ? 0.784 -13.381 12.221 1.00 96.00 94 CYS A N 1
ATOM 736 C CA . CYS A 1 94 ? 1.763 -12.704 11.373 1.00 96.00 94 CYS A CA 1
ATOM 737 C C . CYS A 1 94 ? 2.743 -11.765 12.106 1.00 96.00 94 CYS A C 1
ATOM 739 O O . CYS A 1 94 ? 3.840 -11.500 11.608 1.00 96.00 94 CYS A O 1
ATOM 741 N N . ALA A 1 95 ? 2.356 -11.246 13.274 1.00 96.56 95 ALA A N 1
ATOM 742 C CA . ALA A 1 95 ? 3.132 -10.300 14.071 1.00 96.56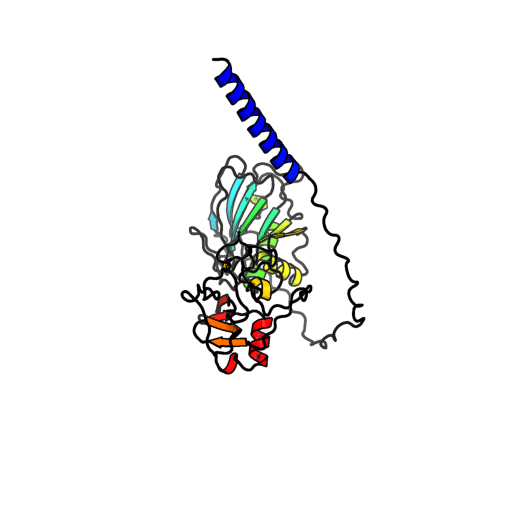 95 ALA A CA 1
ATOM 743 C C . ALA A 1 95 ? 3.631 -10.900 15.401 1.00 96.56 95 ALA A C 1
ATOM 745 O O . ALA A 1 95 ? 4.247 -10.198 16.210 1.00 96.56 95 ALA A O 1
ATOM 746 N N . GLY A 1 96 ? 3.397 -12.195 15.635 1.00 94.94 96 GLY A N 1
ATOM 747 C CA . GLY A 1 96 ? 3.768 -12.893 16.864 1.00 94.94 96 GLY A CA 1
ATOM 748 C C . GLY A 1 96 ? 3.200 -12.247 18.134 1.00 94.94 96 GLY A C 1
ATOM 749 O O . GLY A 1 96 ? 2.236 -11.484 18.105 1.00 94.94 96 GLY A O 1
ATOM 750 N N . GLU A 1 97 ? 3.839 -12.514 19.277 1.00 93.56 97 GLU A N 1
ATOM 751 C CA . GLU A 1 97 ? 3.367 -12.042 20.591 1.00 93.56 97 GLU A CA 1
ATOM 752 C C . GLU A 1 97 ? 3.315 -10.512 20.725 1.00 93.56 97 GLU A C 1
ATOM 754 O O . GLU A 1 97 ? 2.571 -9.992 21.556 1.00 93.56 97 GLU A O 1
ATOM 759 N N . LYS A 1 98 ? 4.094 -9.774 19.918 1.00 94.62 98 LYS A N 1
ATOM 760 C CA . LYS A 1 98 ? 4.075 -8.305 19.937 1.00 94.62 98 LYS A CA 1
ATOM 761 C C . LYS A 1 98 ? 2.748 -7.766 19.389 1.00 94.62 98 LYS A C 1
ATOM 763 O O . LYS A 1 98 ? 2.256 -6.776 19.919 1.00 94.62 98 LYS A O 1
ATOM 768 N N . GLY A 1 99 ? 2.176 -8.403 18.366 1.00 97.50 99 GLY A N 1
ATOM 769 C CA . GLY A 1 99 ? 0.995 -7.907 17.661 1.00 97.50 99 GLY A CA 1
ATOM 770 C C . GLY A 1 99 ? 1.283 -6.718 16.734 1.00 97.50 99 GLY A C 1
ATOM 771 O O . GLY A 1 99 ? 2.434 -6.321 16.527 1.00 97.50 99 GLY A O 1
ATOM 772 N N . LEU A 1 100 ? 0.215 -6.163 16.166 1.00 97.81 100 LEU A N 1
ATOM 773 C CA . LEU A 1 100 ? 0.226 -5.033 15.239 1.00 97.81 100 LEU A CA 1
ATOM 774 C C . LEU A 1 100 ? 0.018 -3.724 16.000 1.00 97.81 100 LEU A C 1
ATOM 776 O O . LEU A 1 100 ? -1.051 -3.516 16.580 1.00 97.81 100 LEU A O 1
ATOM 780 N N . ALA A 1 101 ? 1.008 -2.834 15.976 1.00 97.44 101 ALA A N 1
ATOM 781 C CA . ALA A 1 101 ? 0.853 -1.482 16.498 1.00 97.44 101 ALA A CA 1
ATOM 782 C C . ALA A 1 101 ? -0.214 -0.745 15.680 1.00 97.44 101 ALA A C 1
ATOM 784 O O . ALA A 1 101 ? -0.123 -0.674 14.454 1.00 97.44 101 ALA A O 1
ATOM 785 N N . THR A 1 102 ? -1.227 -0.225 16.369 1.00 97.88 102 THR A N 1
ATOM 786 C CA . THR A 1 102 ? -2.435 0.344 15.771 1.00 97.88 102 THR A CA 1
ATOM 787 C C . THR A 1 102 ? -2.848 1.590 16.539 1.00 97.88 102 THR A C 1
ATOM 789 O O . THR A 1 102 ? -3.109 1.522 17.738 1.00 97.88 102 THR A O 1
ATOM 792 N N . MET A 1 103 ? -2.916 2.728 15.860 1.00 97.88 103 MET A N 1
ATOM 793 C CA . MET A 1 103 ? -3.508 3.949 16.383 1.00 97.88 103 MET A CA 1
ATOM 794 C C . MET A 1 103 ? -5.004 3.956 16.093 1.00 97.88 103 MET A C 1
ATOM 796 O O . MET A 1 103 ? -5.425 3.756 14.955 1.00 97.88 103 MET A O 1
ATOM 800 N N . VAL A 1 104 ? -5.795 4.215 17.129 1.00 98.50 104 VAL A N 1
ATOM 801 C CA . VAL A 1 104 ? -7.240 4.399 17.021 1.00 98.50 104 VAL A CA 1
ATOM 802 C C . VAL A 1 104 ? -7.575 5.808 17.477 1.00 98.50 104 VAL A C 1
ATOM 804 O O . VAL A 1 104 ? -7.311 6.177 18.625 1.00 98.50 104 VAL A O 1
ATOM 807 N N . ILE A 1 105 ? -8.127 6.595 16.562 1.00 98.56 105 ILE A N 1
ATOM 808 C CA . ILE A 1 105 ? -8.539 7.978 16.766 1.00 98.56 105 ILE A CA 1
ATOM 809 C C . ILE A 1 105 ? -10.050 7.976 16.978 1.00 98.56 105 ILE A C 1
ATOM 811 O O . ILE A 1 105 ? -10.810 7.622 16.076 1.00 98.56 105 ILE A O 1
ATOM 815 N N . TYR A 1 106 ? -10.483 8.384 18.164 1.00 98.62 106 TYR A N 1
ATOM 816 C CA . TYR A 1 106 ? -11.886 8.446 18.546 1.00 98.62 106 TYR A CA 1
ATOM 817 C C . TYR A 1 106 ? -12.391 9.889 18.501 1.00 98.62 106 TYR A C 1
ATOM 819 O O . TYR A 1 106 ? -11.765 10.781 19.086 1.00 98.62 106 TYR A O 1
ATOM 827 N N . PRO A 1 107 ? -13.546 10.150 17.872 1.00 98.56 107 PRO A N 1
ATOM 828 C CA . PRO A 1 107 ? -14.196 11.443 17.976 1.00 98.56 107 PRO A CA 1
ATOM 829 C C . PRO A 1 107 ? -14.756 11.643 19.389 1.00 98.56 107 PRO A C 1
ATOM 831 O O . PRO A 1 107 ? -15.166 10.689 20.049 1.00 98.56 107 PRO A O 1
ATOM 834 N N . LYS A 1 108 ? -14.835 12.885 19.873 1.00 98.00 108 LYS A N 1
ATOM 835 C CA . LYS A 1 108 ? -15.542 13.150 21.141 1.00 98.00 108 LYS A CA 1
ATOM 836 C C . LYS A 1 108 ? -17.059 13.045 21.016 1.00 98.00 108 LYS A C 1
ATOM 838 O O . LYS A 1 108 ? -17.737 12.835 22.016 1.00 98.00 108 LYS A O 1
ATOM 843 N N . GLN A 1 109 ? -17.583 13.209 19.805 1.00 98.06 109 GLN A N 1
ATOM 844 C CA . GLN A 1 109 ? -19.003 13.091 19.496 1.00 98.06 109 GLN A CA 1
ATOM 845 C C . GLN A 1 109 ? -19.171 12.211 18.256 1.00 98.06 109 GLN A C 1
ATOM 847 O O . GLN A 1 109 ? -18.496 12.475 17.260 1.00 98.06 109 GLN A O 1
ATOM 852 N N . PRO A 1 110 ? -20.025 11.175 18.292 1.00 98.38 110 PRO A N 1
ATOM 853 C CA . PRO A 1 110 ? -20.261 10.325 17.133 1.00 98.38 110 PRO A CA 1
ATOM 854 C C . PRO A 1 110 ? -20.944 11.102 16.003 1.00 98.38 110 PRO A C 1
ATOM 856 O O . PRO A 1 110 ? -21.618 12.107 16.231 1.00 98.38 110 PRO A O 1
ATOM 859 N N . ARG A 1 111 ? -20.777 10.622 14.767 1.00 97.94 111 ARG A N 1
ATOM 860 C CA . ARG A 1 111 ? -21.396 11.232 13.583 1.00 97.94 111 ARG A CA 1
ATOM 861 C C . ARG A 1 111 ? -22.920 11.116 13.598 1.00 97.94 111 ARG A C 1
ATOM 863 O O . ARG A 1 111 ? -23.591 12.020 13.104 1.00 97.94 111 ARG A O 1
ATOM 870 N N . TYR A 1 112 ? -23.434 10.006 14.119 1.00 97.69 112 TYR A N 1
ATOM 871 C CA . TYR A 1 112 ? -24.855 9.677 14.142 1.00 97.69 112 TYR A CA 1
ATOM 872 C C . TYR A 1 112 ? -25.329 9.445 15.578 1.00 97.69 112 TYR A C 1
ATOM 874 O O . TYR A 1 112 ? -24.519 9.141 16.458 1.00 97.69 112 TYR A O 1
ATOM 882 N N . GLU A 1 113 ? -26.636 9.569 15.814 1.00 96.88 113 GLU A N 1
ATOM 883 C CA . GLU A 1 113 ? -27.233 9.284 17.129 1.00 96.88 113 GLU A CA 1
ATOM 884 C C . GLU A 1 113 ? -27.025 7.816 17.525 1.00 96.88 113 GLU A C 1
ATOM 886 O O . GLU A 1 113 ? -26.806 7.501 18.694 1.00 96.88 113 GLU A O 1
ATOM 891 N N . GLU A 1 114 ? -27.029 6.927 16.533 1.00 97.38 114 GLU A N 1
ATOM 892 C CA . GLU A 1 114 ? -26.821 5.493 16.683 1.00 97.38 114 GLU A CA 1
ATOM 893 C C . GLU A 1 114 ? -25.372 5.135 17.025 1.00 97.38 114 GLU A C 1
ATOM 895 O O . GLU A 1 114 ? -25.140 4.068 17.588 1.00 97.38 114 GLU A O 1
ATOM 900 N N . GLY A 1 115 ? -24.399 5.994 16.697 1.00 98.31 115 GLY A N 1
ATOM 901 C CA . GLY A 1 115 ? -22.989 5.756 16.989 1.00 98.31 115 GLY A CA 1
ATOM 902 C C . GLY A 1 115 ? -22.003 6.291 15.951 1.00 98.31 115 GLY A C 1
ATOM 903 O O . GLY A 1 115 ? -22.357 6.942 14.965 1.00 98.31 115 GLY A O 1
ATOM 904 N N . ALA A 1 116 ? -20.721 6.017 16.193 1.00 98.69 116 ALA A N 1
ATOM 905 C CA . ALA A 1 116 ? -19.635 6.386 15.289 1.00 98.69 116 ALA A CA 1
ATOM 906 C C . ALA A 1 116 ? -19.324 5.238 14.307 1.00 98.69 116 ALA A C 1
ATOM 908 O O . ALA A 1 116 ? -19.066 4.121 14.765 1.00 98.69 116 ALA A O 1
ATOM 909 N N . PRO A 1 117 ? -19.306 5.479 12.981 1.00 98.38 117 PRO A N 1
ATOM 910 C CA . PRO A 1 117 ? -18.767 4.515 12.021 1.00 98.38 117 PRO A CA 1
ATOM 911 C C . PRO A 1 117 ? -17.244 4.399 12.168 1.00 98.38 117 PRO A C 1
ATOM 913 O O . PRO A 1 117 ? -16.600 5.272 12.759 1.00 98.38 117 PRO A O 1
ATOM 916 N N . VAL A 1 118 ? -16.664 3.337 11.604 1.00 98.81 118 VAL A N 1
ATOM 917 C CA . VAL A 1 118 ? -15.222 3.057 11.693 1.00 98.81 118 VAL A CA 1
ATOM 918 C C . VAL A 1 118 ? -14.599 3.053 10.305 1.00 98.81 118 VAL A C 1
ATOM 920 O O . VAL A 1 118 ? -15.150 2.469 9.378 1.00 98.81 118 VAL A O 1
ATOM 923 N N . VAL A 1 119 ? -13.423 3.654 10.160 1.00 98.31 119 VAL A N 1
ATOM 924 C CA . VAL A 1 119 ? -12.620 3.597 8.936 1.00 98.31 119 VAL A CA 1
ATOM 925 C C . VAL A 1 119 ? -11.236 3.049 9.257 1.00 98.31 119 VAL A C 1
ATOM 927 O O . VAL A 1 119 ? -10.539 3.577 10.120 1.00 98.31 119 VAL A O 1
ATOM 930 N N . VAL A 1 120 ? -10.832 2.001 8.541 1.00 98.44 120 VAL A N 1
ATOM 931 C CA . VAL A 1 120 ? -9.481 1.433 8.590 1.00 98.44 120 VAL A CA 1
ATOM 932 C C . VAL A 1 120 ? -8.695 1.881 7.366 1.00 98.44 120 VAL A C 1
ATOM 934 O O . VAL A 1 120 ? -9.103 1.645 6.228 1.00 98.44 120 VAL A O 1
ATOM 937 N N . THR A 1 121 ? -7.532 2.476 7.593 1.00 96.44 121 THR A N 1
ATOM 938 C CA . THR A 1 121 ? -6.615 2.861 6.523 1.00 96.44 121 THR A CA 1
ATOM 939 C C . THR A 1 121 ? -5.655 1.712 6.224 1.00 96.44 121 THR A C 1
ATOM 941 O O . THR A 1 121 ? -4.741 1.433 7.002 1.00 96.44 121 THR A O 1
ATOM 944 N N . SER A 1 122 ? -5.831 1.066 5.071 1.00 95.44 122 SER A N 1
ATOM 945 C CA . SER A 1 122 ? -4.826 0.182 4.480 1.00 95.44 122 SER A CA 1
ATOM 946 C C . SER A 1 122 ? -3.788 1.038 3.765 1.00 95.44 122 SER A C 1
ATOM 948 O O . SER A 1 122 ? -4.047 1.650 2.723 1.00 95.44 122 SER A O 1
ATOM 950 N N . GLN A 1 123 ? -2.614 1.132 4.375 1.00 88.69 123 GLN A N 1
ATOM 951 C CA . GLN A 1 123 ? -1.557 2.011 3.897 1.00 88.69 123 GLN A CA 1
ATOM 952 C C . GLN A 1 123 ? -0.844 1.415 2.685 1.00 88.69 123 GLN A C 1
ATOM 954 O O . GLN A 1 123 ? -0.685 0.201 2.575 1.00 88.69 123 GLN A O 1
ATOM 959 N N . GLY A 1 124 ? -0.436 2.278 1.759 1.00 72.50 124 GLY A N 1
ATOM 960 C CA . GLY A 1 124 ? 0.232 1.862 0.531 1.00 72.50 124 GLY A CA 1
ATOM 961 C C . GLY A 1 124 ? 1.740 2.003 0.534 1.00 72.50 124 GL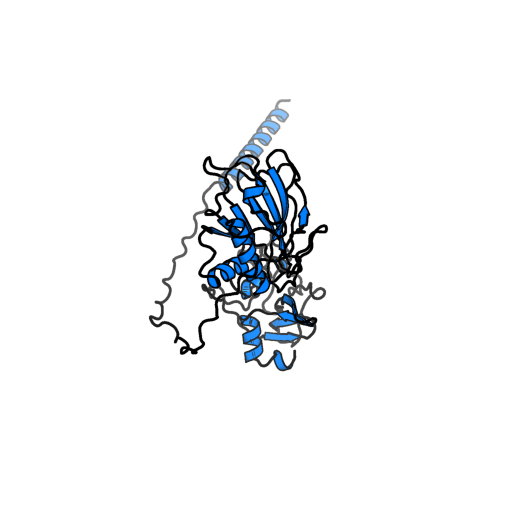Y A C 1
ATOM 962 O O . GLY A 1 124 ? 2.375 2.319 1.536 1.00 72.50 124 GLY A O 1
ATOM 963 N N . GLY A 1 125 ? 2.298 1.802 -0.658 1.00 76.00 125 GLY A N 1
ATOM 964 C CA . GLY A 1 125 ? 3.720 1.926 -0.944 1.00 76.00 125 GLY A CA 1
ATOM 965 C C . GLY A 1 125 ? 4.492 0.613 -0.829 1.00 76.00 125 GLY A C 1
ATOM 966 O O . GLY A 1 125 ? 3.944 -0.477 -0.975 1.00 76.00 125 GLY A O 1
ATOM 967 N N . HIS A 1 126 ? 5.798 0.752 -0.620 1.00 80.12 126 HIS A N 1
ATOM 968 C CA . HIS A 1 126 ? 6.766 -0.346 -0.497 1.00 80.12 126 HIS A CA 1
ATOM 969 C C . HIS A 1 126 ? 7.379 -0.392 0.906 1.00 80.12 126 HIS A C 1
ATOM 971 O O . HIS A 1 126 ? 8.496 -0.872 1.101 1.00 80.12 126 HIS A O 1
ATOM 977 N N . THR A 1 127 ? 6.666 0.166 1.884 1.00 87.75 127 THR A N 1
ATOM 978 C CA . THR A 1 127 ? 7.086 0.254 3.279 1.00 87.75 127 THR A CA 1
ATOM 979 C C . THR A 1 127 ? 5.983 -0.281 4.192 1.00 87.75 127 THR A C 1
ATOM 981 O O . THR A 1 127 ? 4.823 -0.322 3.783 1.00 87.75 127 THR A O 1
ATOM 984 N N . PRO A 1 128 ? 6.302 -0.648 5.444 1.00 90.19 128 PRO A N 1
ATOM 985 C CA . PRO A 1 128 ? 5.324 -1.201 6.385 1.00 90.19 128 PRO A CA 1
ATOM 986 C C . PRO A 1 128 ? 4.268 -0.203 6.898 1.00 90.19 128 PRO A C 1
ATOM 988 O O . PRO A 1 128 ? 3.589 -0.483 7.885 1.00 90.19 128 PRO A O 1
ATOM 991 N N . GLY A 1 129 ? 4.153 0.973 6.282 1.00 90.44 129 GLY A N 1
ATOM 992 C CA . GLY A 1 129 ? 3.288 2.052 6.738 1.00 90.44 129 GLY A CA 1
ATOM 993 C C . GLY A 1 129 ? 3.900 2.929 7.833 1.00 90.44 129 GLY A C 1
ATOM 994 O O . GLY A 1 129 ? 5.092 2.869 8.154 1.00 90.44 129 GLY A O 1
ATOM 995 N N . LYS A 1 130 ? 3.051 3.800 8.365 1.00 90.00 130 LYS A N 1
ATOM 996 C CA . LYS A 1 130 ? 3.318 4.873 9.311 1.00 90.00 130 LYS A CA 1
ATOM 997 C C . LYS A 1 130 ? 2.177 4.975 10.314 1.00 90.00 130 LYS A C 1
ATOM 999 O O . LYS A 1 130 ? 1.032 4.726 9.979 1.00 90.00 130 LYS A O 1
ATOM 1004 N N . ILE A 1 131 ? 2.478 5.383 11.535 1.00 89.31 131 ILE A N 1
ATOM 1005 C CA . ILE A 1 131 ? 1.462 5.871 12.468 1.00 89.31 131 ILE A CA 1
ATOM 1006 C C . ILE A 1 131 ? 1.860 7.304 12.746 1.00 89.31 131 ILE A C 1
ATOM 1008 O O . ILE A 1 131 ? 2.876 7.533 13.401 1.00 89.31 131 ILE A O 1
ATOM 1012 N N . GLN A 1 132 ? 1.110 8.247 12.186 1.00 87.12 132 GLN A N 1
ATOM 1013 C CA . GLN A 1 132 ? 1.375 9.664 12.370 1.00 87.12 132 GLN A CA 1
ATOM 1014 C C . GLN A 1 132 ? 0.182 10.281 13.093 1.00 87.12 132 GLN A C 1
ATOM 1016 O O . GLN A 1 132 ? -0.892 10.367 12.501 1.00 87.12 132 GLN A O 1
ATOM 1021 N N . PRO A 1 133 ? 0.343 10.712 14.357 1.00 88.44 133 PRO A N 1
ATOM 1022 C CA . PRO A 1 133 ? -0.727 11.390 15.066 1.00 88.44 133 PRO A CA 1
ATOM 1023 C C . PRO A 1 133 ? -1.271 12.564 14.240 1.00 88.44 133 PRO A C 1
ATOM 1025 O O . PRO A 1 133 ? -0.476 13.352 13.711 1.00 88.44 133 PRO A O 1
ATOM 1028 N N . PRO A 1 134 ? -2.602 12.697 14.115 1.00 92.06 134 PRO A N 1
ATOM 1029 C CA . PRO A 1 134 ? -3.191 13.816 13.397 1.00 92.06 134 PRO A CA 1
ATOM 1030 C C . PRO A 1 134 ? -2.863 15.144 14.103 1.00 92.06 134 PRO A C 1
ATOM 1032 O O . PRO A 1 134 ? -2.607 15.151 15.315 1.00 92.06 134 PRO A O 1
ATOM 1035 N N . PRO A 1 135 ? -2.852 16.274 13.370 1.00 94.12 135 PRO A N 1
ATOM 1036 C CA . PRO A 1 135 ? -2.580 17.579 13.960 1.00 94.12 135 PRO A CA 1
ATOM 1037 C C . PRO A 1 135 ? -3.688 17.982 14.952 1.00 94.12 135 PRO A C 1
ATOM 1039 O O . PRO A 1 135 ? -4.824 17.537 14.798 1.00 94.12 135 PRO A O 1
ATOM 1042 N N . PRO A 1 136 ? -3.404 18.852 15.943 1.00 93.56 136 PRO A N 1
ATOM 1043 C CA . PRO A 1 136 ? -4.351 19.185 17.016 1.00 93.56 136 PRO A CA 1
ATOM 1044 C C . PRO A 1 136 ? -5.725 19.708 16.566 1.00 93.56 136 PRO A C 1
ATOM 1046 O O . PRO A 1 136 ? -6.699 19.594 17.310 1.00 93.56 136 PRO A O 1
ATOM 1049 N N . ASP A 1 137 ? -5.795 20.312 15.380 1.00 95.06 137 ASP A N 1
ATOM 1050 C CA . ASP A 1 137 ? -6.993 20.884 14.760 1.00 95.06 137 ASP A CA 1
ATOM 1051 C C . ASP A 1 137 ? -7.757 19.897 13.859 1.00 95.06 137 ASP A C 1
ATOM 1053 O O . ASP A 1 137 ? -8.804 20.252 13.308 1.00 95.06 137 ASP A O 1
ATOM 1057 N N . PHE A 1 138 ? -7.275 18.656 13.739 1.00 97.12 138 PHE A N 1
ATOM 1058 C CA . PHE A 1 138 ? -7.951 17.593 13.007 1.00 97.12 138 PHE A CA 1
ATOM 1059 C C . PHE A 1 138 ? -9.380 17.381 13.516 1.00 97.12 138 PHE A C 1
ATOM 1061 O O . PHE A 1 138 ? -9.656 17.328 14.718 1.00 97.12 138 PHE A O 1
ATOM 1068 N N . ASP A 1 139 ? -10.303 17.234 12.571 1.00 97.69 139 ASP A N 1
ATOM 1069 C CA . ASP A 1 139 ? -11.701 16.937 12.834 1.00 97.69 139 ASP A CA 1
ATOM 1070 C C . ASP A 1 139 ? -12.014 15.532 12.305 1.00 97.69 139 ASP A C 1
ATOM 1072 O O . ASP A 1 139 ? -12.067 15.336 11.090 1.00 97.69 139 ASP A O 1
ATOM 1076 N N . PRO A 1 140 ? -12.241 14.537 13.180 1.00 97.38 140 PRO A N 1
ATOM 1077 C CA . PRO A 1 140 ? -12.599 13.190 12.741 1.00 97.38 140 PRO A CA 1
ATOM 1078 C C . PRO A 1 140 ? -14.002 13.123 12.123 1.00 97.38 140 PRO A C 1
ATOM 1080 O O . PRO A 1 140 ? -14.407 12.057 11.663 1.00 97.38 140 PRO A O 1
ATOM 1083 N N . HIS A 1 141 ? -14.774 14.217 12.167 1.00 97.81 141 HIS A N 1
ATOM 1084 C CA . HIS A 1 141 ? -16.149 14.314 11.686 1.00 97.81 141 HIS A CA 1
ATOM 1085 C C . HIS A 1 141 ? -17.075 13.236 12.262 1.00 97.81 141 HIS A C 1
ATOM 1087 O O . HIS A 1 141 ? -17.991 12.767 11.591 1.00 97.81 141 HIS A O 1
ATOM 1093 N N . GLY A 1 142 ? -16.845 12.856 13.521 1.00 98.25 142 GLY A N 1
ATOM 1094 C CA . GLY A 1 142 ? -17.637 11.848 14.220 1.00 98.25 142 GLY A CA 1
ATOM 1095 C C . GLY A 1 142 ? -17.372 10.400 13.795 1.00 98.25 142 GLY A C 1
ATOM 1096 O O . GLY A 1 142 ? -18.162 9.519 14.131 1.00 98.25 142 GLY A O 1
ATOM 1097 N N . ILE A 1 143 ? -16.271 10.150 13.082 1.00 98.44 143 ILE A N 1
ATOM 1098 C CA . ILE A 1 143 ? -15.832 8.833 12.601 1.00 98.44 143 ILE A CA 1
ATOM 1099 C C . ILE A 1 143 ? -14.647 8.350 13.448 1.00 98.44 143 ILE A C 1
ATOM 1101 O O . ILE A 1 143 ? -13.765 9.139 13.783 1.00 98.44 143 ILE A O 1
ATOM 1105 N N . VAL A 1 144 ? -14.601 7.059 13.777 1.00 98.81 144 VAL A N 1
ATOM 1106 C CA . VAL A 1 144 ? -13.411 6.427 14.366 1.00 98.81 144 VAL A CA 1
ATOM 1107 C C . VAL A 1 144 ? -12.427 6.079 13.251 1.00 98.81 144 VAL A C 1
ATOM 1109 O O . VAL A 1 144 ? -12.784 5.350 12.327 1.00 98.81 144 VAL A O 1
ATOM 1112 N N . TRP A 1 145 ? -11.188 6.558 13.344 1.00 98.44 145 TRP A N 1
ATOM 1113 C CA . TRP A 1 145 ? -10.141 6.276 12.355 1.00 98.44 145 TRP A CA 1
ATOM 1114 C C . TRP A 1 145 ? -9.110 5.302 12.916 1.00 98.44 145 TRP A C 1
ATOM 1116 O O . TRP A 1 145 ? -8.672 5.444 14.058 1.00 98.44 145 TRP A O 1
ATOM 1126 N N . ILE A 1 146 ? -8.711 4.323 12.109 1.00 98.38 146 ILE A N 1
ATOM 1127 C CA . ILE A 1 146 ? -7.720 3.311 12.467 1.00 98.38 146 ILE A CA 1
ATOM 1128 C C . ILE A 1 146 ? -6.568 3.356 11.468 1.00 98.38 146 ILE A C 1
ATOM 1130 O O . ILE A 1 146 ? -6.748 3.122 10.273 1.00 98.38 146 ILE A O 1
ATOM 1134 N N . GLU A 1 147 ? -5.368 3.578 11.989 1.00 96.94 147 GLU A N 1
ATOM 1135 C CA . GLU A 1 147 ? -4.107 3.469 11.260 1.00 96.94 147 GLU A CA 1
ATOM 1136 C C . GLU A 1 147 ? -3.222 2.432 11.939 1.00 96.94 147 GLU A C 1
ATOM 1138 O O . GLU A 1 147 ? -3.200 2.335 13.163 1.00 96.94 147 GLU A O 1
ATOM 1143 N N . PHE A 1 148 ? -2.468 1.651 11.175 1.00 97.25 148 PHE A N 1
ATOM 1144 C CA . PHE A 1 148 ? -1.631 0.605 11.749 1.00 97.25 148 PHE A CA 1
ATOM 1145 C C . PHE A 1 148 ? -0.339 0.419 10.966 1.00 97.25 148 PHE A C 1
ATOM 1147 O O . PHE A 1 148 ? -0.242 0.750 9.785 1.00 97.25 148 PHE A O 1
ATOM 1154 N N . LEU A 1 149 ? 0.658 -0.134 11.650 1.00 96.81 149 LEU A N 1
ATOM 1155 C CA . LEU A 1 149 ? 1.890 -0.598 11.031 1.00 96.81 149 LEU A CA 1
ATOM 1156 C C . LEU A 1 149 ? 1.699 -2.053 10.597 1.00 96.81 149 LEU A C 1
ATOM 1158 O O . LEU A 1 149 ? 1.354 -2.911 11.417 1.00 96.81 149 LEU A O 1
ATOM 1162 N N . PHE A 1 150 ? 1.983 -2.354 9.332 1.00 96.94 150 PHE A N 1
ATOM 1163 C CA . PHE A 1 150 ? 2.100 -3.734 8.861 1.00 96.94 150 PHE A CA 1
ATOM 1164 C C . PHE A 1 150 ? 3.211 -4.484 9.619 1.00 96.94 150 PHE A C 1
ATOM 1166 O O . PHE A 1 150 ? 4.033 -3.853 10.298 1.00 96.94 150 PHE A O 1
ATOM 1173 N N . PRO A 1 151 ? 3.260 -5.829 9.532 1.00 96.19 151 PRO A N 1
ATOM 1174 C CA . PRO A 1 151 ? 4.303 -6.614 10.183 1.00 96.19 151 PRO A CA 1
ATOM 1175 C C . PRO A 1 151 ? 5.708 -6.061 9.914 1.00 96.19 151 PRO A C 1
ATOM 1177 O O . PRO A 1 151 ? 6.007 -5.625 8.808 1.00 96.19 151 PRO A O 1
ATOM 1180 N N . GLY A 1 152 ? 6.562 -6.023 10.938 1.00 94.38 152 GLY A N 1
ATOM 1181 C CA . GLY A 1 152 ? 7.913 -5.452 10.877 1.00 94.38 152 GLY A CA 1
ATOM 1182 C C . GLY A 1 152 ? 7.985 -3.918 10.812 1.00 94.38 152 GLY A C 1
ATOM 1183 O O . GLY A 1 152 ? 9.084 -3.362 10.787 1.00 94.38 152 GLY A O 1
ATOM 1184 N N . GLY A 1 153 ? 6.850 -3.215 10.788 1.00 94.50 153 GLY A N 1
ATOM 1185 C CA . GLY A 1 153 ? 6.806 -1.757 10.768 1.00 94.50 153 GLY A CA 1
ATOM 1186 C C . GLY A 1 153 ? 7.225 -1.107 12.080 1.00 94.50 153 GLY A C 1
ATOM 1187 O O . GLY A 1 153 ? 6.944 -1.617 13.165 1.00 94.50 153 GLY A O 1
ATOM 1188 N N . ARG A 1 154 ? 7.876 0.057 11.970 1.00 93.38 154 ARG A N 1
ATOM 1189 C CA . ARG A 1 154 ? 8.341 0.863 13.103 1.00 93.38 154 ARG A CA 1
ATOM 1190 C C . ARG A 1 154 ? 8.169 2.353 12.834 1.00 93.38 154 ARG A C 1
ATOM 1192 O O . ARG A 1 154 ? 8.616 2.851 11.804 1.00 93.38 154 ARG A O 1
ATOM 1199 N N . MET A 1 155 ? 7.610 3.069 13.805 1.00 89.69 155 MET A N 1
ATOM 1200 C CA . MET A 1 155 ? 7.484 4.524 13.786 1.00 89.69 155 MET A CA 1
ATOM 1201 C C . MET A 1 155 ? 7.503 5.092 15.201 1.00 89.69 155 MET A C 1
ATOM 1203 O O . MET A 1 155 ? 6.762 4.609 16.043 1.00 89.69 155 MET A O 1
ATOM 1207 N N . GLU A 1 156 ? 8.332 6.106 15.465 1.00 84.00 156 GLU A N 1
ATOM 1208 C CA . GLU A 1 156 ? 8.295 6.894 16.717 1.00 84.00 156 GLU A CA 1
ATOM 1209 C C . GLU A 1 156 ? 8.256 6.064 18.022 1.00 84.00 156 GLU A C 1
ATOM 1211 O O . GLU A 1 156 ? 7.652 6.446 19.017 1.00 84.00 156 GLU A O 1
ATOM 1216 N N . GLY A 1 157 ? 8.922 4.903 18.034 1.00 85.69 157 GLY A N 1
ATOM 1217 C CA . GLY A 1 157 ? 8.957 3.994 19.189 1.00 85.69 157 GLY A CA 1
ATOM 1218 C C . GLY A 1 157 ? 7.826 2.959 19.239 1.00 85.69 157 GLY A C 1
ATOM 1219 O O . GLY A 1 157 ? 7.896 2.027 20.041 1.00 85.69 157 GLY A O 1
ATOM 1220 N N . PHE A 1 158 ? 6.839 3.057 18.350 1.00 92.19 158 PHE A N 1
ATOM 1221 C CA . PHE A 1 158 ? 5.815 2.044 18.115 1.00 92.19 158 PHE A CA 1
ATOM 1222 C C . PHE A 1 158 ? 6.280 1.053 17.052 1.00 92.19 158 PHE A C 1
ATOM 1224 O O . PHE A 1 158 ? 6.865 1.428 16.036 1.00 92.19 158 PHE A O 1
ATOM 1231 N N . GLU A 1 159 ? 6.044 -0.230 17.303 1.00 95.12 159 GLU A N 1
ATOM 1232 C CA . GLU A 1 159 ? 6.525 -1.317 16.454 1.00 95.12 159 GLU A CA 1
ATOM 1233 C C . GLU A 1 159 ? 5.484 -2.425 16.368 1.00 95.12 159 GLU A C 1
ATOM 1235 O O . GLU A 1 159 ? 5.007 -2.900 17.403 1.00 95.12 159 GLU A O 1
ATOM 1240 N N . SER A 1 160 ? 5.201 -2.882 15.153 1.00 97.12 160 SER A N 1
ATOM 1241 C CA . SER A 1 160 ? 4.549 -4.170 14.918 1.00 97.12 160 SER A CA 1
ATOM 1242 C C . SER A 1 160 ? 5.583 -5.291 14.986 1.00 97.12 160 SER A C 1
ATOM 1244 O O . SER A 1 160 ? 6.760 -5.096 14.676 1.00 97.12 160 SER A O 1
ATOM 1246 N N . GLY A 1 161 ? 5.176 -6.479 15.430 1.00 96.50 161 GLY A N 1
ATOM 1247 C CA . GLY A 1 161 ? 6.025 -7.666 15.299 1.00 96.50 161 GLY A CA 1
ATOM 1248 C C . GLY A 1 161 ? 6.022 -8.224 13.873 1.00 96.50 161 GLY A C 1
ATOM 1249 O O . GLY A 1 161 ? 5.422 -7.638 12.976 1.00 96.50 161 GLY A O 1
ATOM 1250 N N . GLY A 1 162 ? 6.682 -9.362 13.660 1.00 95.25 162 GLY A N 1
ATOM 1251 C CA . GLY A 1 162 ? 6.764 -10.002 12.342 1.00 95.25 162 GLY A CA 1
ATOM 1252 C C . GLY A 1 162 ? 7.718 -9.309 11.366 1.00 95.25 162 GLY A C 1
ATOM 1253 O O . GLY A 1 162 ? 8.590 -8.538 11.769 1.00 95.25 162 GLY A O 1
ATOM 1254 N N . VAL A 1 163 ? 7.560 -9.617 10.076 1.00 93.75 163 VAL A N 1
ATOM 1255 C CA . VAL A 1 163 ? 8.404 -9.117 8.979 1.00 93.75 163 VAL A CA 1
ATOM 1256 C C . VAL A 1 163 ? 7.513 -8.607 7.855 1.00 93.75 163 VAL A C 1
ATOM 1258 O O . VAL A 1 163 ? 6.544 -9.267 7.486 1.00 93.75 163 VAL A O 1
ATOM 1261 N N . PHE A 1 164 ? 7.855 -7.445 7.307 1.00 93.25 164 PHE A N 1
ATOM 1262 C CA . PHE A 1 164 ? 7.126 -6.864 6.189 1.00 93.25 164 PHE A CA 1
ATOM 1263 C C . PHE A 1 164 ? 7.398 -7.653 4.912 1.00 93.25 164 PHE A C 1
ATOM 1265 O O . PHE A 1 164 ? 8.541 -7.735 4.465 1.00 93.25 164 PHE A O 1
ATOM 1272 N N . ASP A 1 165 ? 6.347 -8.200 4.310 1.00 91.62 165 ASP A N 1
ATOM 1273 C CA . ASP A 1 165 ? 6.423 -9.021 3.102 1.00 91.62 165 ASP A CA 1
ATOM 1274 C C . ASP A 1 165 ? 5.922 -8.286 1.853 1.00 91.62 165 ASP A C 1
ATOM 1276 O O . ASP A 1 165 ? 5.432 -8.908 0.913 1.00 91.62 165 ASP A O 1
ATOM 1280 N N . TYR A 1 166 ? 6.059 -6.955 1.837 1.00 90.44 166 TYR A N 1
ATOM 1281 C CA . TYR A 1 166 ? 5.807 -6.111 0.664 1.00 90.44 166 TYR A CA 1
ATOM 1282 C C . TYR A 1 166 ? 4.383 -6.237 0.095 1.00 90.44 166 TYR A C 1
ATOM 1284 O O . TYR A 1 166 ? 4.187 -6.213 -1.117 1.00 90.44 166 TYR A O 1
ATOM 1292 N N . GLY A 1 167 ? 3.381 -6.360 0.972 1.00 90.31 167 GLY A N 1
ATOM 1293 C CA . GLY A 1 167 ? 1.978 -6.531 0.575 1.00 90.31 167 GLY A CA 1
ATOM 1294 C C . GLY A 1 167 ? 1.566 -7.988 0.342 1.00 90.31 167 GLY A C 1
ATOM 1295 O O . GLY A 1 167 ? 0.484 -8.241 -0.184 1.00 90.31 167 GLY A O 1
ATOM 1296 N N . GLY A 1 168 ? 2.413 -8.942 0.732 1.00 91.25 168 GLY A N 1
ATOM 1297 C CA . GLY A 1 168 ? 2.140 -10.369 0.652 1.00 91.25 168 GLY A CA 1
ATOM 1298 C C . GLY A 1 168 ? 1.138 -10.881 1.696 1.00 91.25 168 GLY A C 1
ATOM 1299 O O . GLY A 1 168 ? 0.292 -10.162 2.235 1.00 91.25 168 GLY A O 1
ATOM 1300 N N . ARG A 1 169 ? 1.216 -12.189 1.970 1.00 94.19 169 ARG A N 1
ATOM 1301 C CA . ARG A 1 169 ? 0.260 -12.912 2.825 1.00 94.19 169 ARG A CA 1
ATOM 1302 C C . ARG A 1 169 ? 0.217 -12.375 4.255 1.00 94.19 169 ARG A C 1
ATOM 1304 O O . ARG A 1 169 ? -0.872 -12.338 4.820 1.00 94.19 169 ARG A O 1
ATOM 1311 N N . ALA A 1 170 ? 1.346 -11.953 4.820 1.00 95.69 170 ALA A N 1
ATOM 1312 C CA . ALA A 1 170 ? 1.403 -11.398 6.168 1.00 95.69 170 ALA A CA 1
ATOM 1313 C C . ALA A 1 170 ? 0.713 -10.029 6.237 1.00 95.69 170 ALA A C 1
ATOM 1315 O O . ALA A 1 170 ? -0.028 -9.772 7.183 1.00 95.69 170 ALA A O 1
ATOM 1316 N N . CYS A 1 171 ? 0.879 -9.172 5.223 1.00 96.12 171 CYS A N 1
ATOM 1317 C CA . CYS A 1 171 ? 0.138 -7.909 5.146 1.00 96.12 171 CYS A CA 1
ATOM 1318 C C . CYS A 1 171 ? -1.375 -8.127 4.974 1.00 96.12 171 CYS A C 1
ATOM 1320 O O . CYS A 1 171 ? -2.174 -7.458 5.629 1.00 96.12 171 CYS A O 1
ATOM 1322 N N . ILE A 1 172 ? -1.772 -9.093 4.139 1.00 97.38 172 ILE A N 1
ATOM 1323 C CA . ILE A 1 172 ? -3.179 -9.476 3.942 1.00 97.38 172 ILE A CA 1
ATOM 1324 C C . ILE A 1 172 ? -3.797 -9.965 5.265 1.00 97.38 172 ILE A C 1
ATOM 1326 O O . ILE A 1 172 ? -4.870 -9.513 5.662 1.00 97.38 172 ILE A O 1
ATOM 1330 N N . GLU A 1 173 ? -3.110 -10.851 5.988 1.00 98.06 173 GLU A N 1
ATOM 1331 C CA . GLU A 1 173 ? -3.555 -11.333 7.301 1.00 98.06 173 GLU A CA 1
ATOM 1332 C C . GLU A 1 173 ? -3.620 -10.207 8.343 1.00 98.06 173 GLU A C 1
ATOM 1334 O O . GLU A 1 173 ? -4.564 -10.147 9.135 1.00 98.06 173 GLU A O 1
ATOM 1339 N N . ALA A 1 174 ? -2.654 -9.286 8.319 1.00 98.25 174 ALA A N 1
ATOM 1340 C CA . ALA A 1 174 ? -2.629 -8.146 9.222 1.00 98.25 174 ALA A CA 1
ATOM 1341 C C . ALA A 1 174 ? -3.850 -7.241 9.030 1.00 98.25 174 ALA A C 1
ATOM 1343 O O . ALA A 1 174 ? -4.545 -6.949 10.002 1.00 98.25 174 ALA A O 1
ATOM 1344 N N . LEU A 1 175 ? -4.160 -6.852 7.787 1.00 98.38 175 LEU A N 1
ATOM 1345 C CA . LEU A 1 175 ? -5.339 -6.032 7.500 1.00 98.38 175 LEU A CA 1
ATOM 1346 C C . LEU A 1 175 ? -6.634 -6.763 7.880 1.00 98.38 175 LEU A C 1
ATOM 1348 O O . LEU A 1 175 ? -7.487 -6.169 8.536 1.00 98.38 175 LEU A O 1
ATOM 1352 N N . TYR A 1 176 ? -6.764 -8.052 7.546 1.00 98.56 176 TYR A N 1
ATOM 1353 C CA . TYR A 1 176 ? -7.906 -8.863 7.984 1.00 98.56 176 TYR A CA 1
ATOM 1354 C C . TYR A 1 176 ? -8.074 -8.817 9.511 1.00 98.56 176 TYR A C 1
ATOM 1356 O O . TYR A 1 176 ? -9.160 -8.554 10.017 1.00 98.56 176 TYR A O 1
ATOM 1364 N N . THR A 1 177 ? -6.986 -8.993 10.258 1.00 98.69 177 THR A N 1
ATOM 1365 C CA . THR A 1 177 ? -6.998 -8.994 11.726 1.00 98.69 177 THR A CA 1
ATOM 1366 C C . THR A 1 177 ? -7.371 -7.628 12.310 1.00 98.69 177 THR A C 1
ATOM 1368 O O . THR A 1 177 ? -8.163 -7.550 13.252 1.00 98.69 177 THR A O 1
ATOM 1371 N N . VAL A 1 178 ? -6.870 -6.536 11.730 1.00 98.62 178 VAL A N 1
ATOM 1372 C CA . VAL A 1 178 ? -7.275 -5.172 12.107 1.00 98.62 178 VAL A CA 1
ATOM 1373 C C . VAL A 1 178 ? -8.769 -4.961 11.848 1.00 98.62 178 VAL A C 1
ATOM 1375 O O . VAL A 1 178 ? -9.455 -4.384 12.690 1.00 98.62 178 VAL A O 1
ATOM 1378 N N . LEU A 1 179 ? -9.312 -5.496 10.749 1.00 98.81 179 LEU A N 1
ATOM 1379 C CA . LEU A 1 179 ? -10.751 -5.452 10.468 1.00 98.81 179 LEU A CA 1
ATOM 1380 C C . LEU A 1 179 ? -11.569 -6.280 11.464 1.00 98.81 179 LEU A C 1
ATOM 1382 O O . LEU A 1 179 ? -12.673 -5.872 11.821 1.00 98.81 179 LEU A O 1
ATOM 1386 N N . GLN A 1 180 ? -11.042 -7.392 11.985 1.00 98.75 180 GLN A N 1
ATOM 1387 C CA . GLN A 1 180 ? -11.699 -8.114 13.082 1.00 98.75 180 GLN A CA 1
ATOM 1388 C C . GLN A 1 180 ? -11.796 -7.251 14.345 1.00 98.75 180 GLN A C 1
ATOM 1390 O O . GLN A 1 180 ? -12.817 -7.277 15.034 1.00 98.75 180 GLN A O 1
ATOM 1395 N N . TYR A 1 181 ? -10.746 -6.490 14.662 1.00 98.81 181 TYR A N 1
ATOM 1396 C CA . TYR A 1 181 ? -10.749 -5.573 15.803 1.00 98.81 181 TYR A CA 1
ATOM 1397 C C . TYR A 1 181 ? -11.697 -4.388 15.579 1.00 98.81 181 TYR A C 1
ATOM 1399 O O . TYR A 1 181 ? -12.465 -4.047 16.477 1.00 98.81 181 TYR A O 1
ATOM 1407 N N . ALA A 1 182 ? -11.702 -3.814 14.372 1.00 98.81 182 ALA A N 1
ATOM 1408 C CA . ALA A 1 182 ? -12.597 -2.725 13.974 1.00 98.81 182 ALA A CA 1
ATOM 1409 C C . ALA A 1 182 ? -14.078 -3.123 14.069 1.00 98.81 182 ALA A C 1
ATOM 1411 O O . ALA A 1 182 ? -14.898 -2.358 14.567 1.00 98.81 182 ALA A O 1
ATOM 1412 N N . GLN A 1 183 ? -14.403 -4.360 13.684 1.00 98.56 183 GLN A N 1
ATOM 1413 C CA . GLN A 1 183 ? -15.730 -4.960 13.860 1.00 98.56 183 GLN A CA 1
ATOM 1414 C C . GLN A 1 183 ? -16.014 -5.387 15.312 1.00 98.56 183 GLN A C 1
ATOM 1416 O O . GLN A 1 183 ? -16.986 -6.093 15.582 1.00 98.56 183 GLN A O 1
ATOM 1421 N N . GLY A 1 184 ? -15.141 -5.039 16.260 1.00 98.19 184 GLY A N 1
ATOM 1422 C CA . GLY A 1 184 ? -15.296 -5.363 17.670 1.00 98.19 184 GLY A CA 1
ATOM 1423 C C . GLY A 1 184 ? -15.291 -6.860 17.970 1.00 98.19 184 GLY A C 1
ATOM 1424 O O . GLY A 1 184 ? -15.771 -7.236 19.033 1.00 98.19 184 GLY A O 1
ATOM 1425 N N . ARG A 1 185 ? -14.785 -7.727 17.079 1.00 98.19 185 ARG A N 1
ATOM 1426 C CA . ARG A 1 185 ? -14.834 -9.200 17.217 1.00 98.19 185 ARG A CA 1
ATOM 1427 C C . ARG A 1 185 ? -13.739 -9.740 18.119 1.00 98.19 185 ARG A C 1
ATOM 1429 O O . ARG A 1 185 ? -13.988 -10.661 18.900 1.00 98.19 185 ARG A O 1
ATOM 1436 N N . ILE A 1 186 ? -12.560 -9.135 18.047 1.00 98.25 186 ILE A N 1
ATOM 1437 C CA . ILE A 1 186 ? -11.404 -9.466 18.881 1.00 98.25 186 ILE A CA 1
ATOM 1438 C C . ILE A 1 186 ? -11.041 -8.295 19.796 1.00 98.25 186 ILE A C 1
ATOM 1440 O O . ILE A 1 186 ? -11.377 -7.145 19.517 1.00 98.25 186 ILE A O 1
ATOM 1444 N N . SER A 1 187 ? -10.343 -8.601 20.885 1.00 98.12 187 SER A N 1
ATOM 1445 C CA . SER A 1 187 ? -9.715 -7.599 21.746 1.00 98.12 187 SER A CA 1
ATOM 1446 C C . SER A 1 187 ? -8.273 -7.337 21.312 1.00 98.12 187 SER A C 1
ATOM 1448 O O . SER A 1 187 ? -7.639 -8.176 20.671 1.00 98.12 187 SER A O 1
ATOM 1450 N N . ASN A 1 188 ? -7.731 -6.192 21.717 1.00 97.75 188 ASN A N 1
ATOM 1451 C CA . ASN A 1 188 ? -6.299 -5.933 21.672 1.00 97.75 188 ASN A CA 1
ATOM 1452 C C . ASN A 1 188 ? -5.546 -6.820 22.695 1.00 97.75 188 ASN A C 1
ATOM 1454 O O . ASN A 1 188 ? -6.143 -7.549 23.492 1.00 97.75 188 ASN A O 1
ATOM 1458 N N . THR A 1 189 ? -4.216 -6.734 22.715 1.00 96.31 189 THR A N 1
ATOM 1459 C CA . THR A 1 189 ? -3.357 -7.493 23.646 1.00 96.31 189 THR A CA 1
ATOM 1460 C C . THR A 1 189 ? -3.575 -7.142 25.124 1.00 96.31 189 THR A C 1
ATOM 1462 O O . THR A 1 189 ? -3.213 -7.930 25.998 1.00 96.31 189 THR A O 1
ATOM 1465 N N . ALA A 1 190 ? -4.184 -5.992 25.431 1.00 95.00 190 ALA A N 1
ATOM 1466 C CA . ALA A 1 190 ? -4.581 -5.585 26.781 1.00 95.00 190 ALA A CA 1
ATOM 1467 C C . ALA A 1 190 ? -5.991 -6.063 27.174 1.00 95.00 190 ALA A C 1
ATOM 1469 O O . ALA A 1 190 ? -6.455 -5.780 28.277 1.00 95.00 190 ALA A O 1
ATOM 1470 N N . GLY A 1 191 ? -6.666 -6.818 26.303 1.00 96.31 191 GLY A N 1
ATOM 1471 C CA . GLY A 1 191 ? -7.991 -7.380 26.552 1.00 96.31 191 GLY A CA 1
ATOM 1472 C C . GLY A 1 191 ? -9.155 -6.449 26.217 1.00 96.31 191 GLY A C 1
ATOM 1473 O O . GLY A 1 191 ? -10.300 -6.882 26.339 1.00 96.31 191 GLY A O 1
ATOM 1474 N N . LYS A 1 192 ? -8.896 -5.229 25.732 1.00 97.62 192 LYS A N 1
ATOM 1475 C CA . LYS A 1 192 ? -9.930 -4.243 25.396 1.00 97.62 192 LYS A CA 1
ATOM 1476 C C . LYS A 1 192 ? -10.391 -4.353 23.948 1.00 97.62 192 LYS A C 1
ATOM 1478 O O . LYS A 1 192 ? -9.575 -4.513 23.037 1.00 97.62 192 LYS A O 1
ATOM 1483 N N . ARG A 1 193 ? -11.696 -4.242 23.725 1.00 98.12 193 ARG A N 1
ATOM 1484 C CA . ARG A 1 193 ? -12.323 -4.061 22.409 1.00 98.12 193 ARG A CA 1
ATOM 1485 C C . ARG A 1 193 ? -12.322 -2.583 22.028 1.00 98.12 193 ARG A C 1
ATOM 1487 O O . ARG A 1 193 ? -12.128 -1.714 22.873 1.00 98.12 193 ARG A O 1
ATOM 1494 N N . ILE A 1 194 ? -12.578 -2.301 20.754 1.00 98.31 194 ILE A N 1
ATOM 1495 C CA . ILE A 1 194 ? -12.668 -0.928 20.239 1.00 98.31 194 ILE A CA 1
ATOM 1496 C C . ILE A 1 194 ? -13.716 -0.078 20.987 1.00 98.31 194 ILE A C 1
ATOM 1498 O O . ILE A 1 194 ? -13.520 1.112 21.198 1.00 98.31 194 ILE A O 1
ATOM 1502 N N . SER A 1 195 ? -14.799 -0.698 21.463 1.00 98.06 195 SER A N 1
ATOM 1503 C CA . SER A 1 195 ? -15.872 -0.044 22.223 1.00 98.06 195 SER A CA 1
ATOM 1504 C C . SER A 1 195 ? -15.478 0.397 23.634 1.00 98.06 195 SER A C 1
ATOM 1506 O O . SER A 1 195 ? -16.153 1.240 24.211 1.00 98.06 195 SER A O 1
ATOM 1508 N N . ASP A 1 196 ? -14.406 -0.152 24.208 1.00 97.81 196 ASP A N 1
ATOM 1509 C CA . ASP A 1 196 ? -14.105 0.011 25.638 1.00 97.81 196 ASP A CA 1
ATOM 1510 C C . ASP A 1 196 ? -13.478 1.377 25.980 1.00 97.81 196 ASP A C 1
ATOM 1512 O O . ASP A 1 196 ? -13.223 1.668 27.150 1.00 97.81 196 ASP A O 1
ATOM 1516 N N . TYR A 1 197 ? -13.207 2.216 24.975 1.00 97.56 197 TYR A N 1
ATOM 1517 C CA . TYR A 1 197 ? -12.553 3.523 25.133 1.00 97.56 197 TYR A CA 1
ATOM 1518 C C . TYR A 1 197 ? -13.520 4.708 25.129 1.00 97.56 197 TYR A C 1
ATOM 1520 O O . TYR A 1 197 ? -13.104 5.829 25.418 1.00 97.56 197 TYR A O 1
ATOM 1528 N N . VAL A 1 198 ? -14.788 4.488 24.785 1.00 97.56 198 VAL A N 1
ATOM 1529 C CA . VAL A 1 198 ? -15.788 5.546 24.587 1.00 97.56 198 VAL A CA 1
ATOM 1530 C C . VAL A 1 198 ? -17.080 5.214 25.326 1.00 97.56 198 VAL A C 1
ATOM 1532 O O . VAL A 1 198 ? -17.348 4.066 25.666 1.00 97.56 198 VAL A O 1
ATOM 1535 N N . ASN A 1 199 ? -17.897 6.234 25.587 1.00 97.06 199 ASN A N 1
ATOM 1536 C CA . ASN A 1 199 ? -19.198 6.099 26.250 1.00 97.06 199 ASN A CA 1
ATOM 1537 C C . ASN A 1 199 ? -20.394 6.201 25.281 1.00 97.06 199 ASN A C 1
ATOM 1539 O O . ASN A 1 199 ? -21.531 6.325 25.732 1.00 97.06 199 ASN A O 1
ATOM 1543 N N . TYR A 1 200 ? -20.141 6.157 23.973 1.00 98.25 200 TYR A N 1
ATOM 1544 C CA . TYR A 1 200 ? -21.148 6.114 22.914 1.00 98.25 200 TYR A CA 1
ATOM 1545 C C . TYR A 1 200 ? -20.974 4.836 22.072 1.00 98.25 200 TYR A C 1
ATOM 1547 O O . TYR A 1 200 ? -19.893 4.240 22.091 1.00 98.25 200 TYR A O 1
ATOM 1555 N N . PRO A 1 201 ? -21.997 4.390 21.321 1.00 98.38 201 PRO A N 1
ATOM 1556 C CA . PRO A 1 201 ? -21.877 3.184 20.509 1.00 98.38 201 PRO A CA 1
ATOM 1557 C C . PRO A 1 201 ? -20.899 3.354 19.337 1.00 98.38 201 PRO A C 1
ATOM 1559 O O . PRO A 1 201 ? -20.869 4.388 18.669 1.00 98.38 201 PRO A O 1
ATOM 1562 N N . ILE A 1 202 ? -20.135 2.304 19.045 1.00 98.56 202 ILE A N 1
ATOM 1563 C CA . ILE A 1 202 ? -19.359 2.184 17.806 1.00 98.56 202 ILE A CA 1
ATOM 1564 C C . ILE A 1 202 ? -20.138 1.270 16.863 1.00 98.56 202 ILE A C 1
ATOM 1566 O O . ILE A 1 202 ? -20.518 0.166 17.254 1.00 98.56 202 ILE A O 1
ATOM 1570 N N . LEU A 1 203 ? -20.367 1.721 15.629 1.00 98.44 203 LEU A N 1
ATOM 1571 C CA . LEU A 1 203 ? -21.082 0.972 14.594 1.00 98.44 203 LEU A CA 1
ATOM 1572 C C . LEU A 1 203 ? -20.149 -0.085 13.986 1.00 98.44 203 LEU A C 1
ATOM 1574 O O . LEU A 1 203 ? -19.601 0.081 12.898 1.00 98.44 203 LEU A O 1
ATOM 1578 N N . THR A 1 204 ? -19.908 -1.164 14.729 1.00 98.00 204 THR A N 1
ATOM 1579 C CA . THR A 1 204 ? -18.981 -2.247 14.356 1.00 98.00 204 THR A CA 1
ATOM 1580 C C . THR A 1 204 ? -19.469 -3.117 13.189 1.00 98.00 204 THR A C 1
ATOM 1582 O O . THR A 1 204 ? -18.730 -3.964 12.693 1.00 98.00 204 THR A O 1
ATOM 1585 N N . ASP A 1 205 ? -20.712 -2.925 12.762 1.00 97.44 205 ASP A N 1
ATOM 1586 C CA . ASP A 1 205 ? -21.326 -3.457 11.544 1.00 97.44 205 ASP A CA 1
ATOM 1587 C C . ASP A 1 205 ? -21.301 -2.448 10.380 1.00 97.44 205 ASP A C 1
ATOM 1589 O O . ASP A 1 205 ? -21.881 -2.701 9.326 1.00 97.44 205 ASP A O 1
ATOM 1593 N N . ASN A 1 206 ? -20.631 -1.305 10.564 1.00 97.50 206 ASN A N 1
ATOM 1594 C CA . ASN A 1 206 ? -20.433 -0.270 9.558 1.00 97.50 206 ASN A CA 1
ATOM 1595 C C . ASN A 1 206 ? -18.970 0.191 9.508 1.00 97.50 206 ASN A C 1
ATOM 1597 O O . ASN A 1 206 ? -18.620 1.323 9.860 1.00 97.50 206 ASN A O 1
ATOM 1601 N N . VAL A 1 207 ? -18.114 -0.731 9.071 1.00 98.62 207 VAL A N 1
ATOM 1602 C CA . VAL A 1 207 ? -16.678 -0.524 8.886 1.00 98.62 207 VAL A CA 1
ATOM 1603 C C . VAL A 1 207 ? -16.373 -0.238 7.415 1.00 98.62 207 VAL A C 1
ATOM 1605 O O . VAL A 1 207 ? -16.802 -0.962 6.517 1.00 98.62 207 VAL A O 1
ATOM 1608 N N . GLY A 1 208 ? -15.595 0.810 7.170 1.00 98.31 208 GLY A N 1
ATOM 1609 C CA . GLY A 1 208 ? -15.014 1.142 5.877 1.00 98.31 208 GLY A CA 1
ATOM 1610 C C . GLY A 1 208 ? -13.526 0.827 5.802 1.00 98.31 208 GLY A C 1
ATOM 1611 O O . GLY A 1 208 ? -12.820 0.894 6.809 1.00 98.31 208 GLY A O 1
ATOM 1612 N N . VAL A 1 209 ? -13.028 0.562 4.595 1.00 98.25 209 VAL A N 1
ATOM 1613 C CA . VAL A 1 209 ? -11.586 0.463 4.319 1.00 98.25 209 VAL A CA 1
ATOM 1614 C C . VAL A 1 209 ? -11.176 1.516 3.304 1.00 98.25 209 VAL A C 1
ATOM 1616 O O . VAL A 1 209 ? -11.740 1.566 2.216 1.00 98.25 209 VAL A O 1
ATOM 1619 N N . ILE A 1 210 ? -10.167 2.324 3.624 1.00 96.38 210 ILE A N 1
ATOM 1620 C CA . ILE A 1 210 ? -9.494 3.180 2.641 1.00 96.38 210 ILE A CA 1
ATOM 1621 C C . ILE A 1 210 ? -8.187 2.503 2.246 1.00 96.38 210 ILE A C 1
ATOM 1623 O O . ILE A 1 210 ? -7.278 2.362 3.061 1.00 96.38 210 ILE A O 1
ATOM 1627 N N . GLY A 1 211 ? -8.103 2.069 0.994 1.00 95.19 211 GLY A N 1
ATOM 1628 C CA . GLY A 1 211 ? -6.891 1.565 0.370 1.00 95.19 211 GLY A CA 1
ATOM 1629 C C . GLY A 1 211 ? -6.169 2.680 -0.373 1.00 95.19 211 GLY A C 1
ATOM 1630 O O . GLY A 1 211 ? -6.584 3.061 -1.464 1.00 95.19 211 GLY A O 1
ATOM 1631 N N . ASN A 1 212 ? -5.084 3.189 0.207 1.00 91.62 212 ASN A N 1
ATOM 1632 C CA . ASN A 1 212 ? -4.257 4.217 -0.427 1.00 91.62 212 ASN A CA 1
ATOM 1633 C C . ASN A 1 212 ? -3.157 3.561 -1.259 1.00 91.62 212 ASN A C 1
ATOM 1635 O O . ASN A 1 212 ? -2.430 2.724 -0.722 1.00 91.62 212 ASN A O 1
ATOM 1639 N N . SER A 1 213 ? -2.962 3.963 -2.518 1.00 90.62 213 SER A N 1
ATOM 1640 C CA . SER A 1 213 ? -1.892 3.432 -3.378 1.00 90.62 213 SER A CA 1
ATOM 1641 C C . SER A 1 213 ? -1.875 1.887 -3.352 1.00 90.62 213 SER A C 1
ATOM 1643 O O . SER A 1 213 ? -2.931 1.261 -3.424 1.00 90.62 213 SER A O 1
ATOM 1645 N N . ASN A 1 214 ? -0.719 1.235 -3.178 1.00 89.38 214 ASN A N 1
ATOM 1646 C CA . ASN A 1 214 ? -0.629 -0.234 -3.068 1.00 89.38 214 ASN A CA 1
ATOM 1647 C C . ASN A 1 214 ? -1.445 -0.840 -1.905 1.00 89.38 214 ASN A C 1
ATOM 1649 O O . ASN A 1 214 ? -1.710 -2.040 -1.903 1.00 89.38 214 ASN A O 1
ATOM 1653 N N . GLY A 1 215 ? -1.883 -0.037 -0.934 1.00 93.06 215 GLY A N 1
ATOM 1654 C CA . GLY A 1 215 ? -2.738 -0.472 0.169 1.00 93.06 215 GLY A CA 1
ATOM 1655 C C . GLY A 1 215 ? -4.128 -0.887 -0.307 1.00 93.06 215 GLY A C 1
ATOM 1656 O O . GLY A 1 215 ? -4.752 -1.758 0.304 1.00 93.06 215 GLY A O 1
ATOM 1657 N N . GLY A 1 216 ? -4.585 -0.340 -1.438 1.00 94.19 216 GLY A N 1
ATOM 1658 C CA . GLY A 1 216 ? -5.771 -0.828 -2.133 1.00 94.19 216 GLY A CA 1
ATOM 1659 C C . GLY A 1 216 ? -5.589 -2.244 -2.667 1.00 94.19 216 GLY A C 1
ATOM 1660 O O . GLY A 1 216 ? -6.456 -3.083 -2.443 1.00 94.19 216 GLY A O 1
ATOM 1661 N N . ASN A 1 217 ? -4.435 -2.572 -3.256 1.00 92.31 217 ASN A N 1
ATOM 1662 C CA . ASN A 1 217 ? -4.157 -3.941 -3.707 1.00 92.31 217 ASN A CA 1
ATOM 1663 C C . ASN A 1 217 ? -4.238 -4.937 -2.540 1.00 92.31 217 ASN A C 1
ATOM 1665 O O . ASN A 1 217 ? -4.865 -5.987 -2.671 1.00 92.31 217 ASN A O 1
ATOM 1669 N N . ILE A 1 218 ? -3.703 -4.576 -1.368 1.00 94.94 218 ILE A N 1
ATOM 1670 C CA . ILE A 1 218 ? -3.812 -5.395 -0.148 1.00 94.94 218 ILE A CA 1
ATOM 1671 C C . ILE A 1 218 ? -5.282 -5.558 0.270 1.00 94.94 218 ILE A C 1
ATOM 1673 O O . ILE A 1 218 ? -5.710 -6.676 0.555 1.00 94.94 218 ILE A O 1
ATOM 1677 N N . ALA A 1 219 ? -6.073 -4.479 0.261 1.00 95.75 219 ALA A N 1
ATOM 1678 C CA . ALA A 1 219 ? -7.500 -4.539 0.580 1.00 95.75 219 ALA A CA 1
ATOM 1679 C C . ALA A 1 219 ? -8.261 -5.468 -0.382 1.00 95.75 219 ALA A C 1
ATOM 1681 O O . ALA A 1 219 ? -8.985 -6.356 0.067 1.00 95.75 219 ALA A O 1
ATOM 1682 N N . GLY A 1 220 ? -8.035 -5.339 -1.692 1.00 94.06 220 GLY A N 1
ATOM 1683 C CA . GLY A 1 220 ? -8.618 -6.231 -2.697 1.00 94.06 220 GLY A CA 1
ATOM 1684 C C . GLY A 1 220 ? -8.256 -7.699 -2.453 1.00 94.06 220 GLY A C 1
ATOM 1685 O O . GLY A 1 220 ? -9.128 -8.568 -2.486 1.00 94.06 220 GLY A O 1
ATOM 1686 N N . GLN A 1 221 ? -6.993 -7.980 -2.118 1.00 94.50 221 GLN A N 1
ATOM 1687 C CA . GLN A 1 221 ? -6.540 -9.334 -1.792 1.00 94.50 221 GLN A CA 1
ATOM 1688 C C . GLN A 1 221 ? -7.155 -9.881 -0.495 1.00 94.50 221 GLN A C 1
ATOM 1690 O O . GLN A 1 221 ? -7.447 -11.076 -0.428 1.00 94.50 221 GLN A O 1
ATOM 1695 N N . VAL A 1 222 ? -7.405 -9.043 0.518 1.00 97.31 222 VAL A N 1
ATOM 1696 C CA . VAL A 1 222 ? -8.140 -9.449 1.730 1.00 97.31 222 VAL A CA 1
ATOM 1697 C C . VAL A 1 222 ? -9.539 -9.941 1.371 1.00 97.31 222 VAL A C 1
ATOM 1699 O O . VAL A 1 222 ? -9.884 -11.069 1.724 1.00 97.31 222 VAL A O 1
ATOM 1702 N N . PHE A 1 223 ? -10.314 -9.153 0.624 1.00 96.25 223 PHE A N 1
ATOM 1703 C CA . PHE A 1 223 ? -11.681 -9.534 0.250 1.00 96.25 223 PHE A CA 1
ATOM 1704 C C . PHE A 1 223 ? -11.729 -10.720 -0.719 1.00 96.25 223 PHE A C 1
ATOM 1706 O O . PHE A 1 223 ? -12.644 -11.537 -0.652 1.00 96.25 223 PHE A O 1
ATOM 1713 N N . ALA A 1 224 ? -10.727 -10.872 -1.589 1.00 95.44 224 ALA A N 1
ATOM 1714 C CA . ALA A 1 224 ? -10.617 -12.048 -2.448 1.00 95.44 224 ALA A CA 1
ATOM 1715 C C . ALA A 1 224 ? -10.298 -13.330 -1.654 1.00 95.44 224 ALA A C 1
ATOM 1717 O O . ALA A 1 224 ? -10.725 -14.427 -2.025 1.00 95.44 224 ALA A O 1
ATOM 1718 N N . ARG A 1 225 ? -9.528 -13.208 -0.565 1.00 96.69 225 ARG A N 1
ATOM 1719 C CA . ARG A 1 225 ? -9.024 -14.340 0.222 1.00 96.69 225 ARG A CA 1
ATOM 1720 C C . ARG A 1 225 ? -9.995 -14.809 1.302 1.00 96.69 225 ARG A C 1
ATOM 1722 O O . ARG A 1 225 ? -10.129 -16.019 1.498 1.00 96.69 225 ARG A O 1
ATOM 1729 N N . TYR A 1 226 ? -10.622 -13.885 2.023 1.00 96.81 226 TYR A N 1
ATOM 1730 C CA . TYR A 1 226 ? -11.473 -14.187 3.172 1.00 96.81 226 TYR A CA 1
ATOM 1731 C C . TYR A 1 226 ? -12.947 -14.053 2.794 1.00 96.81 226 TYR A C 1
ATOM 1733 O O . TYR A 1 226 ? -13.424 -12.970 2.478 1.00 96.81 226 TYR A O 1
ATOM 1741 N N . ARG A 1 227 ? -13.667 -15.179 2.833 1.00 94.00 227 ARG A N 1
ATOM 1742 C CA . ARG A 1 227 ? -15.100 -15.251 2.488 1.00 94.00 227 ARG A CA 1
ATOM 1743 C C . ARG A 1 227 ? -16.033 -14.972 3.664 1.00 94.00 227 ARG A C 1
ATOM 1745 O O . ARG A 1 227 ? -17.204 -14.693 3.454 1.00 94.00 227 ARG A O 1
ATOM 1752 N N . GLU A 1 228 ? -15.507 -15.093 4.873 1.00 95.88 228 GLU A N 1
ATOM 1753 C CA . GLU A 1 228 ? -16.204 -14.927 6.145 1.00 95.88 228 GLU A CA 1
ATOM 1754 C C . GLU A 1 228 ? -15.326 -14.061 7.046 1.00 95.88 228 GLU A C 1
ATOM 1756 O O . GLU A 1 228 ? -14.121 -13.916 6.806 1.00 95.88 228 GLU A O 1
ATOM 1761 N N . GLY A 1 229 ? -15.911 -13.497 8.095 1.00 96.25 229 GLY A N 1
ATOM 1762 C CA . GLY A 1 229 ? -15.174 -12.677 9.046 1.00 96.25 229 GLY A CA 1
ATOM 1763 C C . GLY A 1 229 ? -15.306 -11.176 8.791 1.00 96.25 229 GLY A C 1
ATOM 1764 O O . GLY A 1 229 ? -15.054 -10.403 9.707 1.00 96.25 229 GLY A O 1
ATOM 1765 N N . LEU A 1 230 ? -15.754 -10.762 7.608 1.00 97.81 230 LEU A N 1
ATOM 1766 C CA . LEU A 1 230 ? -15.798 -9.364 7.165 1.00 97.81 230 LEU A CA 1
ATOM 1767 C C . LEU A 1 230 ? -17.228 -8.816 7.032 1.00 97.81 230 LEU A C 1
ATOM 1769 O O . LEU A 1 230 ? -17.441 -7.823 6.349 1.00 97.81 230 LEU A O 1
ATOM 1773 N N . GLU A 1 231 ? -18.218 -9.454 7.661 1.00 97.38 231 GLU A N 1
ATOM 1774 C CA . GLU A 1 231 ? -19.643 -9.137 7.473 1.00 97.38 231 GLU A CA 1
ATOM 1775 C C . GLU A 1 231 ? -20.033 -7.720 7.930 1.00 97.38 231 GLU A C 1
ATOM 1777 O O . GLU A 1 231 ? -21.062 -7.217 7.500 1.00 97.38 231 GLU A O 1
ATOM 1782 N N . GLY A 1 232 ? -19.239 -7.082 8.795 1.00 97.38 232 GLY A N 1
ATOM 1783 C CA . GLY A 1 232 ? -19.425 -5.685 9.203 1.00 97.38 232 GLY A CA 1
ATOM 1784 C C . GLY A 1 232 ? -18.673 -4.671 8.337 1.00 97.38 232 GLY A C 1
ATOM 1785 O O . GLY A 1 232 ? -18.700 -3.481 8.643 1.00 97.38 232 GLY A O 1
ATOM 1786 N N . VAL A 1 233 ? -17.956 -5.116 7.299 1.00 98.06 233 VAL A N 1
ATOM 1787 C CA . VAL A 1 233 ? -17.236 -4.236 6.372 1.00 98.06 233 VAL A CA 1
ATOM 1788 C C . VAL A 1 233 ? -18.133 -3.914 5.177 1.00 98.06 233 VAL A C 1
ATOM 1790 O O . VAL A 1 233 ? -18.370 -4.766 4.325 1.00 98.06 233 VAL A O 1
ATOM 1793 N N . ASN A 1 234 ? -18.619 -2.674 5.103 1.00 96.81 234 ASN A N 1
ATOM 1794 C CA . ASN A 1 234 ? -19.679 -2.278 4.168 1.00 96.81 234 ASN A CA 1
ATOM 1795 C C . ASN A 1 234 ? -19.174 -1.579 2.906 1.00 96.81 234 ASN A C 1
ATOM 1797 O O . ASN A 1 234 ? -19.880 -1.542 1.899 1.00 96.81 234 ASN A O 1
ATOM 1801 N N . TYR A 1 235 ? -17.982 -0.984 2.949 1.00 96.25 235 TYR A N 1
ATOM 1802 C CA . TYR A 1 235 ? -17.442 -0.244 1.814 1.00 96.25 235 TYR A CA 1
ATOM 1803 C C . TYR A 1 235 ? -15.916 -0.267 1.784 1.00 96.25 235 TYR A C 1
ATOM 1805 O O . TYR A 1 235 ? -15.236 -0.300 2.811 1.00 96.25 235 TYR A O 1
ATOM 1813 N N . VAL A 1 236 ? -15.384 -0.208 0.567 1.00 95.81 236 VAL A N 1
ATOM 1814 C CA . VAL A 1 236 ? -13.963 -0.034 0.286 1.00 95.81 236 VAL A CA 1
ATOM 1815 C C . VAL A 1 236 ? -13.793 1.173 -0.629 1.00 95.81 236 VAL A C 1
ATOM 1817 O O . VAL A 1 236 ? -14.554 1.361 -1.577 1.00 95.81 236 VAL A O 1
ATOM 1820 N N . ILE A 1 237 ? -12.808 2.007 -0.322 1.00 95.56 237 ILE A N 1
ATOM 1821 C CA . ILE A 1 237 ? -12.432 3.187 -1.092 1.00 95.56 237 ILE A CA 1
ATOM 1822 C C . ILE A 1 237 ? -11.023 2.938 -1.616 1.00 95.56 237 ILE A C 1
ATOM 1824 O O . ILE A 1 237 ? -10.094 2.770 -0.829 1.00 95.56 237 ILE A O 1
ATOM 1828 N N . PHE A 1 238 ? -10.866 2.920 -2.936 1.00 93.62 238 PHE A N 1
ATOM 1829 C CA . PHE A 1 238 ? -9.560 2.869 -3.586 1.00 93.62 238 PHE A CA 1
ATOM 1830 C C . PHE A 1 238 ? -9.124 4.293 -3.916 1.00 93.62 238 PHE A C 1
ATOM 1832 O O . PHE A 1 238 ? -9.736 4.953 -4.754 1.00 93.62 238 PHE A O 1
ATOM 1839 N N . TYR A 1 239 ? -8.081 4.771 -3.244 1.00 91.88 239 TYR A N 1
ATOM 1840 C CA . TYR A 1 239 ? -7.487 6.078 -3.498 1.00 91.88 239 TYR A CA 1
ATOM 1841 C C . TYR A 1 239 ? -6.149 5.883 -4.211 1.00 91.88 239 TYR A C 1
ATOM 1843 O O . TYR A 1 239 ? -5.214 5.320 -3.636 1.00 91.88 239 TYR A O 1
ATOM 1851 N N . GLU A 1 240 ? -6.086 6.289 -5.483 1.00 88.31 240 GLU A N 1
ATOM 1852 C CA . GLU A 1 240 ? -4.890 6.196 -6.340 1.00 88.31 240 GLU A CA 1
ATOM 1853 C C . GLU A 1 240 ? -4.251 4.794 -6.354 1.00 88.31 240 GLU A C 1
ATOM 1855 O O . GLU A 1 240 ? -3.031 4.645 -6.356 1.00 88.31 240 GLU A O 1
ATOM 1860 N N . THR A 1 241 ? -5.067 3.737 -6.296 1.00 90.19 241 THR A N 1
ATOM 1861 C CA . THR A 1 241 ? -4.565 2.358 -6.258 1.00 90.19 241 THR A CA 1
ATOM 1862 C C . THR A 1 241 ? -4.108 1.914 -7.650 1.00 90.19 241 THR A C 1
ATOM 1864 O O . THR A 1 241 ? -4.956 1.807 -8.538 1.00 90.19 241 THR A O 1
ATOM 1867 N N . PRO A 1 242 ? -2.815 1.596 -7.858 1.00 86.38 242 PRO A N 1
ATOM 1868 C CA . PRO A 1 242 ? -2.349 1.016 -9.112 1.00 86.38 242 PRO A CA 1
ATOM 1869 C C . PRO A 1 242 ? -2.779 -0.457 -9.175 1.00 86.38 242 PRO A C 1
ATOM 1871 O O . PRO A 1 242 ? -2.109 -1.340 -8.637 1.00 86.38 242 PRO A O 1
ATOM 1874 N N . ALA A 1 243 ? -3.937 -0.720 -9.779 1.00 82.19 243 ALA A N 1
ATOM 1875 C CA . ALA A 1 243 ? -4.481 -2.067 -9.930 1.00 82.19 243 ALA A CA 1
ATOM 1876 C C . ALA A 1 243 ? -3.888 -2.744 -11.175 1.00 82.19 243 ALA A C 1
ATOM 1878 O O . ALA A 1 243 ? -4.335 -2.506 -12.290 1.00 82.19 243 ALA A O 1
ATOM 1879 N N . GLY A 1 244 ? -2.859 -3.566 -10.971 1.00 81.81 244 GLY A N 1
ATOM 1880 C CA . GLY A 1 244 ? -2.075 -4.207 -12.033 1.00 81.81 244 GLY A CA 1
ATOM 1881 C C . GLY A 1 244 ? -0.585 -4.045 -11.752 1.00 81.81 244 GLY A C 1
ATOM 1882 O O . GLY A 1 244 ? -0.138 -2.982 -11.325 1.00 81.81 244 GLY A O 1
ATOM 1883 N N . ASP A 1 245 ? 0.195 -5.104 -11.929 1.00 81.31 245 ASP A N 1
ATOM 1884 C CA . ASP A 1 245 ? 1.613 -5.107 -11.560 1.00 81.31 245 ASP A CA 1
ATOM 1885 C C . ASP A 1 245 ? 2.474 -4.188 -12.437 1.00 81.31 245 ASP A C 1
ATOM 1887 O O . ASP A 1 245 ? 3.433 -3.599 -11.934 1.00 81.31 245 ASP A O 1
ATOM 1891 N N . HIS A 1 246 ? 2.081 -3.980 -13.694 1.00 83.12 246 HIS A N 1
ATOM 1892 C CA . HIS A 1 246 ? 2.681 -2.992 -14.592 1.00 83.12 246 HIS A CA 1
ATOM 1893 C C . HIS A 1 246 ? 2.482 -1.550 -14.112 1.00 83.12 246 HIS A C 1
ATOM 1895 O O . HIS A 1 246 ? 3.371 -0.721 -14.290 1.00 83.12 246 HIS A O 1
ATOM 1901 N N . TYR A 1 247 ? 1.368 -1.245 -13.438 1.00 86.12 247 TYR A N 1
ATOM 1902 C CA . TYR A 1 247 ? 1.164 0.065 -12.810 1.00 86.12 247 TYR A CA 1
ATOM 1903 C C . TYR A 1 247 ? 1.940 0.201 -11.498 1.00 86.12 247 TYR A C 1
ATOM 1905 O O . TYR A 1 247 ? 2.495 1.261 -11.222 1.00 86.12 247 TYR A O 1
ATOM 1913 N N . VAL A 1 248 ? 2.012 -0.869 -10.695 1.00 83.25 248 VAL A N 1
ATOM 1914 C CA . VAL A 1 248 ? 2.777 -0.881 -9.432 1.00 83.25 248 VAL A CA 1
ATOM 1915 C C . VAL A 1 248 ? 4.255 -0.586 -9.687 1.00 83.25 248 VAL A C 1
ATOM 1917 O O . VAL A 1 248 ? 4.901 0.078 -8.873 1.00 83.25 248 VAL A O 1
ATOM 1920 N N . LEU A 1 249 ? 4.786 -1.081 -10.806 1.00 88.44 249 LEU A N 1
ATOM 1921 C CA . LEU A 1 249 ? 6.190 -0.939 -11.177 1.00 88.44 249 LEU A CA 1
ATOM 1922 C C . LEU A 1 249 ? 6.460 0.148 -12.221 1.00 88.44 249 LEU A C 1
ATOM 1924 O O . LEU A 1 249 ? 7.618 0.413 -12.523 1.00 88.44 249 LEU A O 1
ATOM 1928 N N . GLY A 1 250 ? 5.430 0.846 -12.701 1.00 89.88 250 GLY A N 1
ATOM 1929 C CA . GLY A 1 250 ? 5.601 1.946 -13.649 1.00 89.88 250 GLY A CA 1
ATOM 1930 C C . GLY A 1 250 ? 6.199 1.503 -14.984 1.00 89.88 250 GLY A C 1
ATOM 1931 O O . GLY A 1 250 ? 6.982 2.242 -15.573 1.00 89.88 250 GLY A O 1
ATOM 1932 N N . ASP A 1 251 ? 5.839 0.311 -15.464 1.00 93.12 251 ASP A N 1
ATOM 1933 C CA . ASP A 1 251 ? 6.353 -0.260 -16.719 1.00 93.12 251 ASP A CA 1
ATOM 1934 C C . ASP A 1 251 ? 6.002 0.588 -17.951 1.00 93.12 251 ASP A C 1
ATOM 1936 O O . ASP A 1 251 ? 6.658 0.485 -18.987 1.00 93.12 251 ASP A O 1
ATOM 1940 N N . LEU A 1 252 ? 4.949 1.404 -17.841 1.00 91.88 252 LEU A N 1
ATOM 1941 C CA . LEU A 1 252 ? 4.493 2.325 -18.884 1.00 91.88 252 LEU A CA 1
ATOM 1942 C C . LEU A 1 252 ? 5.213 3.681 -18.834 1.00 91.88 252 LEU A C 1
ATOM 1944 O O . LEU A 1 252 ? 4.994 4.517 -19.701 1.00 91.88 252 LEU A O 1
ATOM 1948 N N . GLY A 1 253 ? 6.058 3.905 -17.828 1.00 90.62 253 GLY A N 1
ATOM 1949 C CA . GLY A 1 253 ? 6.620 5.209 -17.497 1.00 90.62 253 GLY A CA 1
ATOM 1950 C C . GLY A 1 253 ? 6.093 5.733 -16.167 1.00 90.62 253 GLY A C 1
ATOM 1951 O O . GLY A 1 253 ? 5.063 5.295 -15.642 1.00 90.62 253 GLY A O 1
ATOM 1952 N N . ARG A 1 254 ? 6.836 6.672 -15.581 1.00 88.88 254 ARG A N 1
ATOM 1953 C CA . ARG A 1 254 ? 6.506 7.285 -14.293 1.00 88.88 254 ARG A CA 1
ATOM 1954 C C . ARG A 1 254 ? 6.552 8.794 -14.449 1.00 88.88 254 ARG A C 1
ATOM 1956 O O . ARG A 1 254 ? 7.571 9.329 -14.862 1.00 88.88 254 ARG A O 1
ATOM 1963 N N . ILE A 1 255 ? 5.537 9.480 -13.923 1.00 88.44 255 ILE A N 1
ATOM 1964 C CA . ILE A 1 255 ? 5.536 10.949 -13.759 1.00 88.44 255 ILE A CA 1
ATOM 1965 C C . ILE A 1 255 ? 6.809 11.428 -13.021 1.00 88.44 255 ILE A C 1
ATOM 1967 O O . ILE A 1 255 ? 7.270 12.554 -13.167 1.00 88.44 255 ILE A O 1
ATOM 1971 N N . GLY A 1 256 ? 7.389 10.564 -12.180 1.00 86.75 256 GLY A N 1
ATOM 1972 C CA . GLY A 1 256 ? 8.651 10.795 -11.478 1.00 86.75 256 GLY A CA 1
ATOM 1973 C C . GLY A 1 256 ? 9.876 11.011 -12.369 1.00 86.75 256 GLY A C 1
ATOM 1974 O O . GLY A 1 256 ? 10.794 11.698 -11.926 1.00 86.75 256 GLY A O 1
ATOM 1975 N N . ASP A 1 257 ? 9.875 10.418 -13.561 1.00 88.50 257 ASP A N 1
ATOM 1976 C CA . ASP A 1 257 ? 11.013 10.389 -14.485 1.00 88.50 257 ASP A CA 1
ATOM 1977 C C . ASP A 1 257 ? 10.976 11.541 -15.492 1.00 88.50 257 ASP A C 1
ATOM 1979 O O . ASP A 1 257 ? 12.006 11.878 -16.070 1.00 88.50 257 ASP A O 1
ATOM 1983 N N . ASP A 1 258 ? 9.813 12.175 -15.628 1.00 90.06 258 ASP A N 1
ATOM 1984 C CA . ASP A 1 258 ? 9.626 13.382 -16.413 1.00 90.06 258 ASP A CA 1
ATOM 1985 C C . ASP A 1 258 ? 10.427 14.558 -15.800 1.00 90.06 258 ASP A C 1
ATOM 1987 O O . ASP A 1 258 ? 10.249 14.892 -14.611 1.00 90.06 258 ASP A O 1
ATOM 1991 N N . PRO A 1 259 ? 11.330 15.183 -16.579 1.00 86.12 259 PRO A N 1
ATOM 1992 C CA . PRO A 1 259 ? 12.175 16.282 -16.126 1.00 86.12 259 PRO A CA 1
ATOM 1993 C C . PRO A 1 259 ? 11.406 17.590 -15.884 1.00 86.12 259 PRO A C 1
ATOM 1995 O O . PRO A 1 259 ? 11.845 18.393 -15.051 1.00 86.12 259 PRO A O 1
ATOM 1998 N N . ASN A 1 260 ? 10.289 17.817 -16.582 1.00 91.94 260 ASN A N 1
ATOM 1999 C CA . ASN A 1 260 ? 9.470 19.019 -16.493 1.00 91.94 260 ASN A CA 1
ATOM 2000 C C . ASN A 1 260 ? 7.979 18.737 -16.764 1.00 91.94 260 ASN A C 1
ATOM 2002 O O . ASN A 1 260 ? 7.450 19.090 -17.807 1.00 91.94 260 ASN A O 1
ATOM 2006 N N . ARG A 1 261 ? 7.270 18.289 -15.721 1.00 93.88 261 ARG A N 1
ATOM 2007 C CA . ARG A 1 261 ? 5.832 17.925 -15.717 1.00 93.88 261 ARG A CA 1
ATOM 2008 C C . ARG A 1 261 ? 4.820 19.039 -16.057 1.00 93.88 261 ARG A C 1
ATOM 2010 O O . ARG A 1 261 ? 3.633 18.929 -15.733 1.00 93.88 261 ARG A O 1
ATOM 2017 N N . LEU A 1 262 ? 5.292 20.191 -16.516 1.00 95.19 262 LEU A N 1
ATOM 2018 C CA . LEU A 1 262 ? 4.481 21.337 -16.930 1.00 95.19 262 LEU A CA 1
ATOM 2019 C C . LEU A 1 262 ? 4.647 21.649 -18.420 1.00 95.19 262 LEU A C 1
ATOM 2021 O O . LEU A 1 262 ? 3.953 22.534 -18.925 1.00 95.19 262 LEU A O 1
ATOM 2025 N N . GLU A 1 263 ? 5.580 20.983 -19.086 1.00 95.94 263 GLU A N 1
ATOM 2026 C CA . GLU A 1 263 ? 5.905 21.139 -20.493 1.00 95.94 263 GLU A CA 1
ATOM 2027 C C . GLU A 1 263 ? 5.545 19.841 -21.208 1.00 95.94 263 GLU A C 1
ATOM 2029 O O . GLU A 1 263 ? 5.625 18.785 -20.615 1.00 95.94 263 GLU A O 1
ATOM 2034 N N . ASP A 1 264 ? 5.039 19.962 -22.428 1.00 95.50 264 ASP A N 1
ATOM 2035 C CA . ASP A 1 264 ? 4.667 18.847 -23.303 1.00 95.50 264 ASP A CA 1
ATOM 2036 C C . ASP A 1 264 ? 5.791 18.748 -24.331 1.00 95.50 264 ASP A C 1
ATOM 2038 O O . ASP A 1 264 ? 5.734 19.399 -25.382 1.00 95.50 264 ASP A O 1
ATOM 2042 N N . ALA A 1 265 ? 6.899 18.127 -23.920 1.00 95.25 265 ALA A N 1
ATOM 2043 C CA . ALA A 1 265 ? 8.143 18.138 -24.681 1.00 95.25 265 ALA A CA 1
ATOM 2044 C C . ALA A 1 265 ? 8.054 17.248 -25.927 1.00 95.25 265 ALA A C 1
ATOM 2046 O O . ALA A 1 265 ? 8.658 17.579 -26.952 1.00 95.25 265 ALA A O 1
ATOM 2047 N N . ASP A 1 266 ? 7.269 16.173 -25.872 1.00 92.38 266 ASP A N 1
ATOM 2048 C CA . ASP A 1 266 ? 7.045 15.279 -27.006 1.00 92.38 266 ASP A CA 1
ATOM 2049 C C . ASP A 1 266 ? 5.875 15.714 -27.922 1.00 92.38 266 ASP A C 1
ATOM 2051 O O . ASP A 1 266 ? 5.793 15.296 -29.084 1.00 92.38 266 ASP A O 1
ATOM 2055 N N . GLY A 1 267 ? 5.019 16.623 -27.442 1.00 93.81 267 GLY A N 1
ATOM 2056 C CA . GLY A 1 267 ? 3.946 17.252 -28.204 1.00 93.81 267 GLY A CA 1
ATOM 2057 C C . GLY A 1 267 ? 2.698 16.386 -28.376 1.00 93.81 267 GLY A C 1
ATOM 2058 O O . GLY A 1 267 ? 1.925 16.628 -29.317 1.00 93.81 267 GLY A O 1
ATOM 2059 N N . ASP A 1 268 ? 2.494 15.380 -27.524 1.00 91.00 268 ASP A N 1
ATOM 2060 C CA . ASP A 1 268 ? 1.329 14.494 -27.567 1.00 91.00 268 ASP A CA 1
ATOM 2061 C C . ASP A 1 268 ? 0.081 15.076 -26.865 1.00 91.00 268 ASP A C 1
ATOM 2063 O O . ASP A 1 268 ? -1.044 14.588 -27.049 1.00 91.00 268 ASP A O 1
ATOM 2067 N N . GLY A 1 269 ? 0.253 16.192 -26.148 1.00 93.88 269 GLY A N 1
ATOM 2068 C CA . GLY A 1 269 ? -0.792 16.896 -25.414 1.00 93.88 269 GLY A CA 1
ATOM 2069 C C . GLY A 1 269 ? -0.869 16.556 -23.922 1.00 93.88 269 GLY A C 1
ATOM 2070 O O . GLY A 1 269 ? -1.799 17.044 -23.260 1.00 93.88 269 GLY A O 1
ATOM 2071 N N . ILE A 1 270 ? 0.058 15.753 -23.387 1.00 92.81 270 ILE A N 1
ATOM 2072 C CA . ILE A 1 270 ? 0.116 15.302 -21.991 1.00 92.81 270 ILE A CA 1
ATOM 2073 C C . ILE A 1 270 ? 1.460 15.718 -21.357 1.00 92.81 270 ILE A C 1
ATOM 2075 O O . ILE A 1 270 ? 2.408 14.948 -21.307 1.00 92.81 270 ILE A O 1
ATOM 2079 N N . PRO A 1 271 ? 1.535 16.902 -20.720 1.00 93.06 271 PRO A N 1
ATOM 2080 C CA . PRO A 1 271 ? 2.801 17.481 -20.253 1.00 93.06 271 PRO A CA 1
ATOM 2081 C C . PRO A 1 271 ? 3.460 16.797 -19.039 1.00 93.06 271 PRO A C 1
ATOM 2083 O O . PRO A 1 271 ? 4.228 17.427 -18.327 1.00 93.06 271 PRO A O 1
ATOM 2086 N N . TRP A 1 272 ? 3.070 15.580 -18.667 1.00 91.69 272 TRP A N 1
ATOM 2087 C CA . TRP A 1 272 ? 3.634 14.871 -17.507 1.00 91.69 272 TRP A CA 1
ATOM 2088 C C . TRP A 1 272 ? 3.977 13.410 -17.805 1.00 91.69 272 TRP A C 1
ATOM 2090 O O . TRP A 1 272 ? 4.186 12.626 -16.864 1.00 91.69 272 TRP A O 1
ATOM 2100 N N . ASP A 1 273 ? 3.956 13.020 -19.082 1.00 92.44 273 ASP A N 1
ATOM 2101 C CA . ASP A 1 273 ? 4.310 11.679 -19.532 1.00 92.44 273 ASP A CA 1
ATOM 2102 C C . ASP A 1 273 ? 5.431 11.649 -20.581 1.00 92.44 273 ASP A C 1
ATOM 2104 O O . ASP A 1 273 ? 5.679 10.597 -21.165 1.00 92.44 273 ASP A O 1
ATOM 2108 N N . ASP A 1 274 ? 6.208 12.730 -20.692 1.00 94.62 274 ASP A N 1
ATOM 2109 C CA . ASP A 1 274 ? 7.316 12.854 -21.647 1.00 94.62 274 ASP A CA 1
ATOM 2110 C C . ASP A 1 274 ? 8.376 11.744 -21.486 1.00 94.62 274 ASP A C 1
ATOM 2112 O O . ASP A 1 274 ? 9.115 11.423 -22.409 1.00 94.62 274 ASP A O 1
ATOM 2116 N N . ALA A 1 275 ? 8.445 11.102 -20.316 1.00 93.00 275 ALA A N 1
ATOM 2117 C CA . ALA A 1 275 ? 9.316 9.955 -20.038 1.00 93.00 275 ALA A CA 1
ATOM 2118 C C . ALA A 1 275 ? 8.610 8.582 -20.166 1.00 93.00 275 ALA A C 1
ATOM 2120 O O . ALA A 1 275 ? 9.024 7.607 -19.519 1.00 93.00 275 ALA A O 1
ATOM 2121 N N . ARG A 1 276 ? 7.504 8.481 -20.918 1.00 93.31 276 ARG A N 1
ATOM 2122 C CA . ARG A 1 276 ? 6.740 7.230 -21.067 1.00 93.31 276 ARG A CA 1
ATOM 2123 C C . ARG A 1 276 ? 7.484 6.173 -21.873 1.00 93.31 276 ARG A C 1
ATOM 2125 O O . ARG A 1 276 ? 8.351 6.450 -22.692 1.00 93.31 276 ARG A O 1
ATOM 2132 N N . ASN A 1 277 ? 7.112 4.917 -21.657 1.00 94.94 277 ASN A N 1
ATOM 2133 C CA . ASN A 1 277 ? 7.655 3.801 -22.417 1.00 94.94 277 ASN A CA 1
ATOM 2134 C C . ASN A 1 277 ? 7.106 3.809 -23.852 1.00 94.94 277 ASN A C 1
ATOM 2136 O O . ASN A 1 277 ? 5.999 3.330 -24.082 1.00 94.94 277 ASN A O 1
ATOM 2140 N N . LEU A 1 278 ? 7.895 4.257 -24.831 1.00 94.31 278 LEU A N 1
ATOM 2141 C CA . LEU A 1 278 ? 7.485 4.300 -26.244 1.00 94.31 278 LEU A CA 1
ATOM 2142 C C . LEU A 1 278 ? 7.193 2.922 -26.873 1.00 94.31 278 LEU A C 1
ATOM 2144 O O . LEU A 1 278 ? 6.642 2.843 -27.970 1.00 94.31 278 LEU A O 1
ATOM 2148 N N . LYS A 1 279 ? 7.559 1.814 -26.210 1.00 95.88 279 LYS A N 1
ATOM 2149 C CA . LYS A 1 279 ? 7.187 0.454 -26.639 1.00 95.88 279 LYS A CA 1
ATOM 2150 C C . LYS A 1 279 ? 5.827 0.006 -26.103 1.00 95.88 279 LYS A C 1
ATOM 2152 O O . LYS A 1 279 ? 5.372 -1.080 -26.464 1.00 95.88 279 LYS A O 1
ATOM 2157 N N . TYR A 1 280 ? 5.173 0.793 -25.253 1.00 93.31 280 TYR A N 1
ATOM 2158 C CA . TYR A 1 280 ? 3.772 0.577 -24.908 1.00 93.31 280 TYR A CA 1
ATOM 2159 C C . TYR A 1 280 ? 2.886 0.803 -26.141 1.00 93.31 280 TYR A C 1
ATOM 2161 O O . TYR A 1 280 ? 3.031 1.782 -26.866 1.00 93.31 280 TYR A O 1
ATOM 2169 N N . ILE A 1 281 ? 1.950 -0.116 -26.381 1.00 92.94 281 ILE A N 1
ATOM 2170 C CA . ILE A 1 281 ? 0.973 0.019 -27.460 1.00 92.94 281 ILE A CA 1
ATOM 2171 C C . ILE A 1 281 ? -0.212 0.822 -26.925 1.00 92.94 281 ILE A C 1
ATOM 2173 O O . ILE A 1 281 ? -1.047 0.292 -26.187 1.00 92.94 281 ILE A O 1
ATOM 2177 N N . GLU A 1 282 ? -0.302 2.094 -27.297 1.00 88.31 282 GLU A N 1
ATOM 2178 C CA . GLU A 1 282 ? -1.393 2.970 -26.871 1.00 88.31 282 GLU A CA 1
ATOM 2179 C C . GLU A 1 282 ? -2.778 2.386 -27.184 1.00 88.31 282 GLU A C 1
ATOM 2181 O O . GLU A 1 282 ? -3.030 1.812 -28.246 1.00 88.31 282 GLU A O 1
ATOM 2186 N N . GLY A 1 283 ? -3.692 2.503 -26.218 1.00 89.88 283 GLY A N 1
ATOM 2187 C CA . GLY A 1 283 ? -5.046 1.955 -26.317 1.00 89.88 283 GLY A CA 1
ATOM 2188 C C . GLY A 1 283 ? -5.140 0.432 -26.164 1.00 89.88 283 GLY A C 1
ATOM 2189 O O . GLY A 1 283 ? -6.236 -0.112 -26.286 1.00 89.88 283 GLY A O 1
ATOM 2190 N N . SER A 1 284 ? -4.032 -0.265 -25.880 1.00 92.69 284 SER A N 1
ATOM 2191 C CA . SER A 1 284 ? -4.033 -1.726 -25.700 1.00 92.69 284 SER A CA 1
ATOM 2192 C C . SER A 1 284 ? -4.443 -2.200 -24.304 1.00 92.69 284 SER A C 1
ATOM 2194 O O . SER A 1 284 ? -4.634 -3.402 -24.118 1.00 92.69 284 SER A O 1
ATOM 2196 N N . CYS A 1 285 ? -4.548 -1.297 -23.326 1.00 89.06 285 CYS A N 1
ATOM 2197 C CA . CYS A 1 285 ? -4.878 -1.675 -21.957 1.00 89.06 285 CYS A CA 1
ATOM 2198 C C . CYS A 1 285 ? -6.313 -2.207 -21.823 1.00 89.06 285 CYS A C 1
ATOM 2200 O O . CYS A 1 285 ? -7.265 -1.614 -22.333 1.00 89.06 285 CYS A O 1
ATOM 2202 N N . ASP A 1 286 ? -6.464 -3.287 -21.061 1.00 87.62 286 ASP A N 1
ATOM 2203 C CA . ASP A 1 286 ? -7.736 -3.832 -20.596 1.00 87.62 286 ASP A CA 1
ATOM 2204 C C . ASP A 1 286 ? -7.781 -3.922 -19.058 1.00 87.62 286 ASP A C 1
ATOM 2206 O O . ASP A 1 286 ? -6.938 -3.361 -18.359 1.00 87.62 286 ASP A O 1
ATOM 2210 N N . GLU A 1 287 ? -8.787 -4.608 -18.507 1.00 80.56 287 GLU A N 1
ATOM 2211 C CA . GLU A 1 287 ? -8.962 -4.774 -17.053 1.00 80.56 287 GLU A CA 1
ATOM 2212 C C . GLU A 1 287 ? -7.796 -5.510 -16.365 1.00 80.56 287 GLU A C 1
ATOM 2214 O O . GLU A 1 287 ? -7.712 -5.519 -15.137 1.00 80.56 287 GLU A O 1
ATO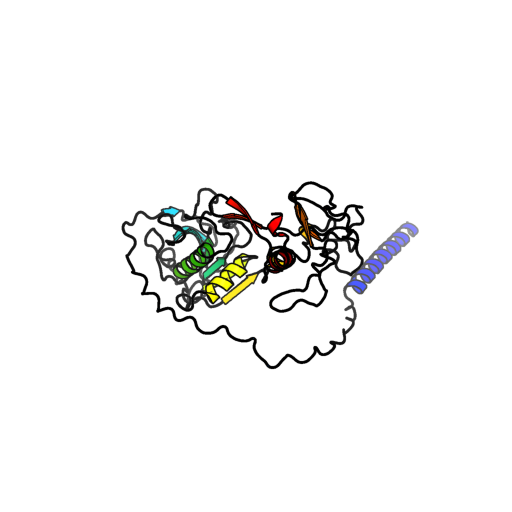M 2219 N N . THR A 1 288 ? -6.926 -6.170 -17.129 1.00 81.31 288 THR A N 1
ATOM 2220 C CA . THR A 1 288 ? -5.909 -7.089 -16.613 1.00 81.31 288 THR A CA 1
ATOM 2221 C C . THR A 1 288 ? -4.489 -6.734 -17.024 1.00 81.31 288 THR A C 1
ATOM 2223 O O . THR A 1 288 ? -3.557 -7.101 -16.308 1.00 81.31 288 THR A O 1
ATOM 2226 N N . SER A 1 289 ? -4.290 -6.067 -18.163 1.00 85.81 289 SER A N 1
ATOM 2227 C CA . SER A 1 289 ? -2.953 -5.834 -18.702 1.00 85.81 289 SER A CA 1
ATOM 2228 C C . SER A 1 289 ? -2.905 -4.733 -19.761 1.00 85.81 289 SER A C 1
ATOM 2230 O O . SER A 1 289 ? -3.933 -4.243 -20.211 1.00 85.81 289 SER A O 1
ATOM 2232 N N . CYS A 1 290 ? -1.690 -4.384 -20.179 1.00 90.19 290 CYS A N 1
ATOM 2233 C CA . CYS A 1 290 ? -1.366 -3.513 -21.304 1.00 90.19 290 CYS A CA 1
ATOM 2234 C C . CYS A 1 290 ? -0.317 -4.220 -22.174 1.00 90.19 290 CYS A C 1
ATOM 2236 O O . CYS A 1 290 ? 0.503 -4.986 -21.660 1.00 90.19 290 CYS A O 1
ATOM 2238 N N . GLN A 1 291 ? -0.312 -3.978 -23.484 1.00 93.31 291 GLN A N 1
ATOM 2239 C CA . GLN A 1 291 ? 0.690 -4.566 -24.373 1.00 93.31 291 GLN A CA 1
ATOM 2240 C C . GLN A 1 291 ? 1.934 -3.677 -24.447 1.00 93.31 291 GLN A C 1
ATOM 2242 O O . GLN A 1 291 ? 1.834 -2.471 -24.662 1.00 93.31 291 GLN A O 1
ATOM 2247 N N . ILE A 1 292 ? 3.107 -4.291 -24.297 1.00 95.56 292 ILE A N 1
ATOM 2248 C CA . ILE A 1 292 ? 4.418 -3.653 -24.452 1.00 95.56 292 ILE A CA 1
ATOM 2249 C C . ILE A 1 292 ? 5.225 -4.504 -25.435 1.00 95.56 292 ILE A C 1
ATOM 2251 O O . ILE A 1 292 ? 5.284 -5.730 -25.298 1.00 95.56 292 ILE A O 1
ATOM 2255 N N . ASP A 1 293 ? 5.844 -3.869 -26.428 1.00 96.62 293 ASP A N 1
ATOM 2256 C CA . ASP A 1 293 ? 6.779 -4.535 -27.328 1.00 96.62 293 ASP A CA 1
ATOM 2257 C C . ASP A 1 293 ? 8.123 -4.783 -26.628 1.00 96.62 293 ASP A C 1
ATOM 2259 O O . ASP A 1 293 ? 8.978 -3.909 -26.509 1.00 96.62 293 ASP A O 1
ATOM 2263 N N . PHE A 1 294 ? 8.324 -6.024 -26.192 1.00 97.19 294 PHE A N 1
ATOM 2264 C CA . PHE A 1 294 ? 9.569 -6.476 -25.574 1.00 97.19 294 PHE A CA 1
ATOM 2265 C C . PHE A 1 294 ? 10.621 -6.954 -26.591 1.00 97.19 294 PHE A C 1
ATOM 2267 O O . PHE A 1 294 ? 11.585 -7.625 -26.204 1.00 97.19 294 PHE A O 1
ATOM 2274 N N . SER A 1 295 ? 10.475 -6.662 -27.889 1.00 96.75 295 SER A N 1
ATOM 2275 C CA . SER A 1 295 ? 11.413 -7.091 -28.939 1.00 96.75 295 SER A CA 1
ATOM 2276 C C . SER A 1 295 ? 12.860 -6.669 -28.666 1.00 96.75 295 SER A C 1
ATOM 2278 O O . SER A 1 295 ? 13.769 -7.463 -28.923 1.00 96.75 295 SER A O 1
ATOM 2280 N N . THR A 1 296 ? 13.068 -5.519 -28.023 1.00 97.12 296 THR A N 1
ATOM 2281 C CA . THR A 1 296 ? 14.375 -4.974 -27.617 1.00 97.12 296 THR A CA 1
ATOM 2282 C C . THR A 1 296 ? 14.732 -5.226 -26.149 1.00 97.12 296 THR A C 1
ATOM 2284 O O . THR A 1 296 ? 15.738 -4.724 -25.663 1.00 97.12 296 THR A O 1
ATOM 2287 N N . LEU A 1 297 ? 13.949 -6.032 -25.418 1.00 98.19 297 LEU A N 1
ATOM 2288 C CA . LEU A 1 297 ? 14.242 -6.340 -24.014 1.00 98.19 297 LEU A CA 1
ATOM 2289 C C . LEU A 1 297 ? 15.616 -7.010 -23.865 1.00 98.19 297 LEU A C 1
ATOM 2291 O O . LEU A 1 297 ? 15.860 -8.061 -24.475 1.00 98.19 297 LEU A O 1
ATOM 2295 N N . ALA A 1 298 ? 16.443 -6.426 -23.002 1.00 97.06 298 ALA A N 1
ATOM 2296 C CA . ALA A 1 298 ? 17.792 -6.840 -22.646 1.00 97.06 298 ALA A CA 1
ATOM 2297 C C . ALA A 1 298 ? 18.007 -6.759 -21.121 1.00 97.06 298 ALA A C 1
ATOM 2299 O O . ALA A 1 298 ? 17.143 -6.295 -20.372 1.00 97.06 298 ALA A O 1
ATOM 2300 N N . TYR A 1 299 ? 19.152 -7.259 -20.649 1.00 96.00 299 TYR A N 1
ATOM 2301 C CA . TYR A 1 299 ? 19.540 -7.229 -19.237 1.00 96.00 299 TYR A CA 1
ATOM 2302 C C . TYR A 1 299 ? 20.948 -6.664 -19.073 1.00 96.00 299 TYR A C 1
ATOM 2304 O O . TYR A 1 299 ? 21.866 -7.060 -19.790 1.00 96.00 299 TYR A O 1
ATOM 2312 N N . ASP A 1 300 ? 21.112 -5.789 -18.088 1.00 94.44 300 ASP A N 1
ATOM 2313 C CA . ASP A 1 300 ? 22.395 -5.268 -17.633 1.00 94.44 300 ASP A CA 1
ATOM 2314 C C . ASP A 1 300 ? 22.530 -5.465 -16.109 1.00 94.44 300 ASP A C 1
ATOM 2316 O O . ASP A 1 300 ? 21.581 -5.213 -15.366 1.00 94.44 300 ASP A O 1
ATOM 2320 N N . PRO A 1 301 ? 23.695 -5.894 -15.590 1.00 91.19 301 PRO A N 1
ATOM 2321 C CA . PRO A 1 301 ? 23.875 -6.160 -14.159 1.00 91.19 301 PRO A CA 1
ATOM 2322 C C . PRO A 1 301 ? 23.802 -4.914 -13.256 1.00 91.19 301 PRO A C 1
ATOM 2324 O O . PRO A 1 301 ? 23.697 -5.058 -12.036 1.00 91.19 301 PRO A O 1
ATOM 2327 N N . THR A 1 302 ? 23.894 -3.703 -13.810 1.00 91.56 302 THR A N 1
ATOM 2328 C CA . THR A 1 302 ? 23.839 -2.442 -13.057 1.00 91.56 302 THR A CA 1
ATOM 2329 C C . THR A 1 302 ? 22.410 -1.935 -12.923 1.00 91.56 302 THR A C 1
ATOM 2331 O O . THR A 1 302 ? 22.000 -1.584 -11.814 1.00 91.56 302 THR A O 1
ATOM 2334 N N . VAL A 1 303 ? 21.665 -1.878 -14.031 1.00 92.75 303 VAL A N 1
ATOM 2335 C CA . VAL A 1 303 ? 20.309 -1.291 -14.066 1.00 92.75 303 VAL A CA 1
ATOM 2336 C C . VAL A 1 303 ? 19.188 -2.329 -14.125 1.00 92.75 303 VAL A C 1
ATOM 2338 O O . VAL A 1 303 ? 18.043 -2.012 -13.812 1.00 92.75 303 VAL A O 1
ATOM 2341 N N . GLY A 1 304 ? 19.516 -3.579 -14.449 1.00 94.38 304 GLY A N 1
ATOM 2342 C CA . GLY A 1 304 ? 18.573 -4.678 -14.592 1.00 94.38 304 GLY A CA 1
ATOM 2343 C C . GLY A 1 304 ? 17.964 -4.759 -15.992 1.00 94.38 304 GLY A C 1
ATOM 2344 O O . GLY A 1 304 ? 18.674 -4.609 -16.984 1.00 94.38 304 GLY A O 1
ATOM 2345 N N . PHE A 1 305 ? 16.666 -5.057 -16.090 1.00 96.50 305 PHE A N 1
ATOM 2346 C CA . PHE A 1 305 ? 15.980 -5.132 -17.384 1.00 96.50 305 PHE A CA 1
ATOM 2347 C C . PHE A 1 305 ? 15.737 -3.747 -17.993 1.00 96.50 305 PHE A C 1
ATOM 2349 O O . PHE A 1 305 ? 15.272 -2.832 -17.313 1.00 96.50 305 PHE A O 1
ATOM 2356 N N . TYR A 1 306 ? 15.997 -3.625 -19.292 1.00 97.12 306 TYR A N 1
ATOM 2357 C CA . TYR A 1 306 ? 15.772 -2.411 -20.074 1.00 97.12 306 TYR A CA 1
ATOM 2358 C C . TYR A 1 306 ? 15.407 -2.759 -21.525 1.00 97.12 306 TYR A C 1
ATOM 2360 O O . TYR A 1 306 ? 15.597 -3.897 -21.964 1.00 97.12 306 TYR A O 1
ATOM 2368 N N . LEU A 1 307 ? 14.849 -1.799 -22.253 1.00 97.88 307 LEU A N 1
ATOM 2369 C CA . LEU A 1 307 ? 14.619 -1.859 -23.693 1.00 97.88 307 LEU A CA 1
ATOM 2370 C C . LEU A 1 307 ? 15.797 -1.173 -24.390 1.00 97.88 307 LEU A C 1
ATOM 2372 O O . LEU A 1 307 ? 15.973 0.026 -24.204 1.00 97.88 307 LEU A O 1
ATOM 2376 N N . ASP A 1 308 ? 16.583 -1.948 -25.142 1.00 97.19 308 ASP A N 1
ATOM 2377 C CA . ASP A 1 308 ? 17.734 -1.504 -25.947 1.00 97.19 308 ASP A CA 1
ATOM 2378 C C . ASP A 1 308 ? 17.232 -0.931 -27.281 1.00 97.19 308 ASP A C 1
ATOM 2380 O O . ASP A 1 308 ? 17.127 -1.632 -28.294 1.00 97.19 308 ASP A O 1
ATOM 2384 N N . ASN A 1 309 ? 16.773 0.315 -27.248 1.00 96.31 309 ASN A N 1
ATOM 2385 C CA . ASN A 1 309 ? 16.014 0.905 -28.346 1.00 96.31 309 ASN A CA 1
ATOM 2386 C C . ASN A 1 309 ? 16.912 1.326 -29.515 1.00 96.31 309 ASN A C 1
ATOM 2388 O O . ASN A 1 309 ? 16.486 1.203 -30.668 1.00 96.31 309 ASN A O 1
ATOM 2392 N N . ASN A 1 310 ? 18.159 1.725 -29.249 1.00 95.50 310 ASN A N 1
ATOM 2393 C CA . ASN A 1 310 ? 19.150 1.985 -30.298 1.00 95.50 310 ASN A CA 1
ATOM 2394 C C . ASN A 1 310 ? 19.922 0.737 -30.759 1.00 95.50 310 ASN A C 1
ATOM 2396 O O . ASN A 1 310 ? 20.582 0.784 -31.803 1.00 95.50 310 ASN A O 1
ATOM 2400 N N . GLY A 1 311 ? 19.816 -0.385 -30.042 1.00 96.19 311 GLY A N 1
ATOM 2401 C CA . GLY A 1 311 ? 20.431 -1.654 -30.420 1.00 96.19 311 GLY A CA 1
ATOM 2402 C C . GLY A 1 311 ? 21.947 -1.687 -30.225 1.00 96.19 311 GLY A C 1
ATOM 2403 O O . GLY A 1 311 ? 22.630 -2.453 -30.918 1.00 96.19 311 GLY A O 1
ATOM 2404 N N . ASP A 1 312 ? 22.497 -0.846 -29.346 1.00 96.25 312 ASP A N 1
ATOM 2405 C CA . ASP A 1 312 ? 23.934 -0.791 -29.070 1.00 96.25 312 ASP A CA 1
ATOM 2406 C C . ASP A 1 312 ? 24.392 -1.819 -28.013 1.00 96.25 312 ASP A C 1
ATOM 2408 O O . ASP A 1 312 ? 25.600 -2.012 -27.809 1.00 96.25 312 ASP A O 1
ATOM 2412 N N . GLY A 1 313 ? 23.440 -2.534 -27.401 1.00 95.19 313 GLY A N 1
ATOM 2413 C CA . GLY A 1 313 ? 23.673 -3.629 -26.465 1.00 95.19 313 GLY A CA 1
ATOM 2414 C C . GLY A 1 313 ? 24.033 -3.197 -25.044 1.00 95.19 313 GLY A C 1
ATOM 2415 O O . GLY A 1 313 ? 24.499 -4.041 -24.266 1.00 95.19 313 GLY A O 1
ATOM 2416 N N . LYS A 1 314 ? 23.871 -1.919 -24.685 1.00 95.56 314 LYS A N 1
ATOM 2417 C CA . LYS A 1 314 ? 24.117 -1.403 -23.329 1.00 95.56 314 LYS A CA 1
ATOM 2418 C C . LYS A 1 314 ? 23.073 -0.341 -22.949 1.00 95.56 314 LYS A C 1
ATOM 2420 O O . LYS A 1 314 ? 22.650 0.435 -23.788 1.00 95.56 314 LYS A O 1
ATOM 2425 N N . PRO A 1 315 ? 22.724 -0.209 -21.660 1.00 95.75 315 PRO A N 1
ATOM 2426 C CA . PRO A 1 315 ? 21.781 0.816 -21.236 1.00 95.75 315 PRO A CA 1
ATOM 2427 C C . PRO A 1 315 ? 22.384 2.222 -21.363 1.00 95.75 315 PRO A C 1
ATOM 2429 O O . PRO A 1 315 ? 23.450 2.520 -20.809 1.00 95.75 315 PRO A O 1
ATOM 2432 N N . ASN A 1 316 ? 21.666 3.099 -22.050 1.00 94.81 316 ASN A N 1
ATOM 2433 C CA . ASN A 1 316 ? 21.988 4.500 -22.278 1.00 94.81 316 ASN A CA 1
ATOM 2434 C C . ASN A 1 316 ? 21.204 5.372 -21.278 1.00 94.81 316 ASN A C 1
ATOM 2436 O O . ASN A 1 316 ? 19.977 5.357 -21.251 1.00 94.81 316 ASN A O 1
ATOM 2440 N N . TYR A 1 317 ? 21.907 6.092 -20.394 1.00 94.88 317 TYR A N 1
ATOM 2441 C CA . TYR A 1 317 ? 21.269 6.965 -19.402 1.00 94.88 317 TYR A CA 1
ATOM 2442 C C . TYR A 1 317 ? 22.212 8.034 -18.830 1.00 94.88 317 TYR A C 1
ATOM 2444 O O . TYR A 1 317 ? 23.435 7.872 -18.775 1.00 94.88 317 TYR A O 1
ATOM 2452 N N . VAL A 1 318 ? 21.620 9.099 -18.290 1.00 93.00 318 VAL A N 1
ATOM 2453 C CA . VAL A 1 318 ? 22.275 10.127 -17.474 1.00 93.00 318 VAL A CA 1
ATOM 2454 C C . VAL A 1 318 ? 22.004 9.870 -15.989 1.00 93.00 318 VAL A C 1
ATOM 2456 O O . VAL A 1 318 ? 20.933 9.418 -15.586 1.00 93.00 318 VAL A O 1
ATOM 2459 N N . GLY A 1 319 ? 22.981 10.178 -15.134 1.00 90.94 319 GLY A N 1
ATOM 2460 C CA . GLY A 1 319 ? 22.853 10.066 -13.680 1.00 90.94 319 GLY A CA 1
ATOM 2461 C C . GLY A 1 319 ? 23.475 8.793 -13.107 1.00 90.94 319 GLY A C 1
ATOM 2462 O O . GLY A 1 319 ? 24.482 8.290 -13.606 1.00 90.94 319 GLY A O 1
ATOM 2463 N N . ARG A 1 320 ? 22.931 8.301 -11.986 1.00 88.62 320 ARG A N 1
ATOM 2464 C CA . ARG A 1 320 ? 23.470 7.133 -11.274 1.00 88.62 320 ARG A CA 1
ATOM 2465 C C . ARG A 1 320 ? 22.348 6.283 -10.701 1.00 88.62 320 ARG A C 1
ATOM 2467 O O . ARG A 1 320 ? 21.600 6.739 -9.838 1.00 88.62 320 ARG A O 1
ATOM 2474 N N . TYR A 1 321 ? 22.331 5.008 -11.080 1.00 86.00 321 TYR A N 1
ATOM 2475 C CA . TYR A 1 321 ? 21.391 4.024 -10.551 1.00 86.00 321 TYR A CA 1
ATOM 2476 C C . TYR A 1 321 ? 21.319 4.047 -9.005 1.00 86.00 321 TYR A C 1
ATOM 2478 O O . TYR A 1 321 ? 22.364 4.097 -8.342 1.00 86.00 321 TYR A O 1
ATOM 2486 N N . PRO A 1 322 ? 20.111 4.033 -8.403 1.00 82.88 322 PRO A N 1
ATOM 2487 C CA . PRO A 1 322 ? 18.796 3.827 -9.029 1.00 82.88 322 PRO A CA 1
ATOM 2488 C C . PRO A 1 322 ? 18.122 5.096 -9.580 1.00 82.88 322 PRO A C 1
ATOM 2490 O O . PRO A 1 322 ? 16.955 5.045 -9.943 1.00 82.88 322 PRO A O 1
ATOM 2493 N N . ARG A 1 323 ? 18.810 6.244 -9.607 1.00 86.12 323 ARG A N 1
ATOM 2494 C CA . ARG A 1 323 ? 18.280 7.513 -10.134 1.00 86.12 323 ARG A CA 1
ATOM 2495 C C . ARG A 1 323 ? 18.939 7.833 -11.470 1.00 86.12 323 ARG A C 1
ATOM 2497 O O . ARG A 1 323 ? 20.006 8.450 -11.515 1.00 86.12 323 ARG A O 1
ATOM 2504 N N . VAL A 1 324 ? 18.311 7.361 -12.534 1.00 90.12 324 VAL A N 1
ATOM 2505 C CA . VAL A 1 324 ? 18.763 7.523 -13.916 1.00 90.12 324 VAL A CA 1
ATOM 2506 C C . VAL A 1 324 ? 17.677 8.220 -14.731 1.00 90.12 324 VAL A C 1
ATOM 2508 O O . VAL A 1 324 ? 16.502 8.091 -14.395 1.00 90.12 324 VAL A O 1
ATOM 2511 N N . ARG A 1 325 ? 18.082 8.964 -15.760 1.00 89.56 325 ARG A N 1
ATOM 2512 C CA . ARG A 1 325 ? 17.213 9.540 -16.794 1.00 89.56 325 ARG A CA 1
ATOM 2513 C C . ARG A 1 325 ? 17.641 8.952 -18.128 1.00 89.56 325 ARG A C 1
ATOM 2515 O O . ARG A 1 325 ? 18.841 8.902 -18.392 1.00 89.56 325 ARG A O 1
ATOM 2522 N N . THR A 1 326 ? 16.686 8.475 -18.906 1.00 91.94 326 THR A N 1
ATOM 2523 C CA . THR A 1 326 ? 16.946 7.858 -20.209 1.00 91.94 326 THR A CA 1
ATOM 2524 C C . THR A 1 326 ? 16.891 8.841 -21.369 1.00 91.94 326 THR A C 1
ATOM 2526 O O . THR A 1 326 ? 17.489 8.547 -22.388 1.00 91.94 326 THR A O 1
ATOM 2529 N N . ASP A 1 327 ? 16.310 10.023 -21.160 1.00 92.62 327 ASP A N 1
ATOM 2530 C CA . ASP A 1 327 ? 16.552 11.201 -21.996 1.00 92.62 327 ASP A CA 1
ATOM 2531 C C . ASP A 1 327 ? 18.008 11.669 -21.794 1.00 92.62 327 ASP A C 1
ATOM 2533 O O . A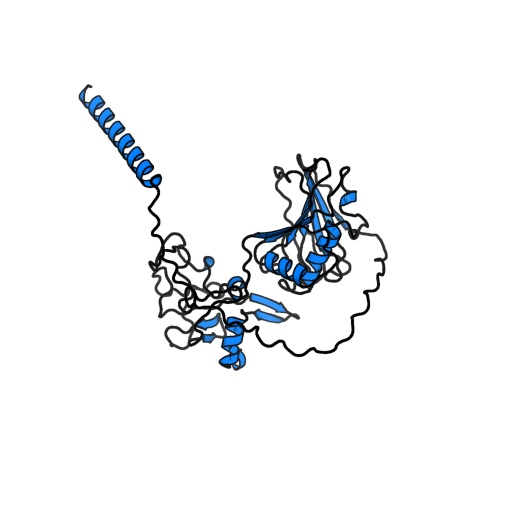SP A 1 327 ? 18.372 12.287 -20.777 1.00 92.62 327 ASP A O 1
ATOM 2537 N N . VAL A 1 328 ? 18.871 11.215 -22.704 1.00 92.75 328 VAL A N 1
ATOM 2538 C CA . VAL A 1 328 ? 20.327 11.360 -22.669 1.00 92.75 328 VAL A CA 1
ATOM 2539 C C . VAL A 1 328 ? 20.804 12.634 -23.346 1.00 92.75 328 VAL A C 1
ATOM 2541 O O . VAL A 1 328 ? 21.879 13.133 -22.985 1.00 92.75 328 VAL A O 1
ATOM 2544 N N . ASP A 1 329 ? 20.041 13.162 -24.298 1.00 93.06 329 ASP A N 1
ATOM 2545 C CA . ASP A 1 329 ? 20.392 14.367 -25.046 1.00 93.06 329 ASP A CA 1
ATOM 2546 C C . ASP A 1 329 ? 19.837 15.658 -24.405 1.00 93.06 329 ASP A C 1
ATOM 2548 O O . ASP A 1 329 ? 20.355 16.754 -24.650 1.00 93.06 329 ASP A O 1
ATOM 2552 N N . GLY A 1 330 ? 18.888 15.519 -23.476 1.00 92.69 330 GLY A N 1
ATOM 2553 C CA . GLY A 1 330 ? 18.276 16.599 -22.721 1.00 92.69 330 GLY A CA 1
ATOM 2554 C C . GLY A 1 330 ? 17.127 17.290 -23.451 1.00 92.69 330 GLY A C 1
ATOM 2555 O O . GLY A 1 330 ? 16.829 18.433 -23.088 1.00 92.69 330 GLY A O 1
ATOM 2556 N N . SER A 1 331 ? 16.514 16.641 -24.444 1.00 93.44 331 SER A N 1
ATOM 2557 C CA . SER A 1 331 ? 15.391 17.162 -25.233 1.00 93.44 331 SER A CA 1
ATOM 2558 C C . SER A 1 331 ? 14.166 17.511 -24.382 1.00 93.44 331 SER A C 1
ATOM 2560 O O . SER A 1 331 ? 13.450 18.460 -24.700 1.00 93.44 331 SER A O 1
ATOM 2562 N N . GLY A 1 332 ? 13.978 16.817 -23.257 1.00 92.81 332 GLY A N 1
ATOM 2563 C CA . GLY A 1 332 ? 12.813 16.945 -22.385 1.00 92.81 332 GLY A CA 1
ATOM 2564 C C . GLY A 1 332 ? 11.894 15.727 -22.437 1.00 92.81 332 GLY A C 1
ATOM 2565 O O . GLY A 1 332 ? 11.118 15.559 -21.502 1.00 92.81 332 GLY A O 1
ATOM 2566 N N . ALA A 1 333 ? 12.035 14.870 -23.449 1.00 94.56 333 ALA A N 1
ATOM 2567 C CA . ALA A 1 333 ? 11.223 13.680 -23.661 1.00 94.56 333 ALA A CA 1
ATOM 2568 C C . ALA A 1 333 ? 12.081 12.456 -23.985 1.00 94.56 333 ALA A C 1
ATOM 2570 O O . ALA A 1 333 ? 13.239 12.580 -24.366 1.00 94.56 333 ALA A O 1
ATOM 2571 N N . LEU A 1 334 ? 11.500 11.268 -23.822 1.00 94.31 334 LEU A N 1
ATOM 2572 C CA . LEU A 1 334 ? 12.102 10.032 -24.295 1.00 94.31 334 LEU A CA 1
ATOM 2573 C C . LEU A 1 334 ? 11.927 9.922 -25.811 1.00 94.31 334 LEU A C 1
ATOM 2575 O O . LEU A 1 334 ? 10.801 9.970 -26.307 1.00 94.31 334 LEU A O 1
ATOM 2579 N N . GLU A 1 335 ? 13.020 9.704 -26.535 1.00 94.38 335 GLU A N 1
ATOM 2580 C CA . GLU A 1 335 ? 13.011 9.549 -27.992 1.00 94.38 335 GLU A CA 1
ATOM 2581 C C . GLU A 1 335 ? 13.117 8.071 -28.443 1.00 94.38 335 GLU A C 1
ATOM 2583 O O . GLU A 1 335 ? 13.534 7.196 -27.678 1.00 94.38 335 GLU A O 1
ATOM 2588 N N . PRO A 1 336 ? 12.723 7.724 -29.689 1.00 94.25 336 PRO A N 1
ATOM 2589 C CA . PRO A 1 336 ? 12.709 6.332 -30.157 1.00 94.25 336 PRO A CA 1
ATOM 2590 C C . PRO A 1 336 ? 14.060 5.601 -30.167 1.00 94.25 336 PRO A C 1
ATOM 2592 O O . PRO A 1 336 ? 14.063 4.370 -30.244 1.00 94.25 336 PRO A O 1
ATOM 2595 N N . ASP A 1 337 ? 15.181 6.321 -30.158 1.00 93.31 337 ASP A N 1
ATOM 2596 C CA . ASP A 1 337 ? 16.546 5.791 -30.065 1.00 93.31 337 ASP A CA 1
ATOM 2597 C C . ASP A 1 337 ? 17.118 5.824 -28.637 1.00 93.31 337 ASP A C 1
ATOM 2599 O O . ASP A 1 337 ? 18.255 5.409 -28.411 1.00 93.31 337 ASP A O 1
ATOM 2603 N N . GLU A 1 338 ? 16.328 6.244 -27.655 1.00 95.69 338 GLU A N 1
ATOM 2604 C CA . GLU A 1 338 ? 16.715 6.239 -26.252 1.00 95.69 338 GLU A CA 1
ATOM 2605 C C . GLU A 1 338 ? 16.144 5.024 -25.527 1.00 95.69 338 GLU A C 1
ATOM 2607 O O . GLU A 1 338 ? 15.003 4.606 -25.740 1.00 95.69 338 GLU A O 1
ATOM 2612 N N . ASP A 1 339 ? 16.952 4.422 -24.661 1.00 96.62 339 ASP A N 1
ATOM 2613 C CA . ASP A 1 339 ? 16.574 3.199 -23.959 1.00 96.62 339 ASP A CA 1
ATOM 2614 C C . ASP A 1 339 ? 15.480 3.438 -22.920 1.00 96.62 339 ASP A C 1
ATOM 2616 O O . ASP A 1 339 ? 15.317 4.528 -22.392 1.00 96.62 339 ASP A O 1
ATOM 2620 N N . PHE A 1 340 ? 14.762 2.387 -22.529 1.00 96.31 340 PHE A N 1
ATOM 2621 C CA . PHE A 1 340 ? 13.811 2.469 -21.415 1.00 96.31 340 PHE A CA 1
ATOM 2622 C C . PHE A 1 340 ? 14.189 1.490 -20.308 1.00 96.31 340 PHE A C 1
ATOM 2624 O O . PHE A 1 340 ? 14.216 0.280 -20.524 1.00 96.31 340 PHE A O 1
ATOM 2631 N N . ILE A 1 341 ? 14.467 1.988 -19.103 1.00 95.62 341 ILE A N 1
ATOM 2632 C CA . ILE A 1 341 ? 14.900 1.155 -17.972 1.00 95.62 341 ILE A CA 1
ATOM 2633 C C . ILE A 1 341 ? 13.692 0.796 -17.104 1.00 95.62 341 ILE A C 1
ATOM 2635 O O . ILE A 1 341 ? 13.070 1.669 -16.498 1.00 95.62 341 ILE A O 1
ATOM 2639 N N . PHE A 1 342 ? 13.394 -0.501 -16.979 1.00 94.81 342 PHE A N 1
ATOM 2640 C CA . PHE A 1 342 ? 12.302 -0.962 -16.124 1.00 94.81 342 PHE A CA 1
ATOM 2641 C C . PHE A 1 342 ? 12.666 -0.823 -14.647 1.00 94.81 342 PHE A C 1
ATOM 2643 O O . PHE A 1 342 ? 13.726 -1.268 -14.191 1.00 94.81 342 PHE A O 1
ATOM 2650 N N . MET A 1 343 ? 11.746 -0.272 -13.858 1.00 90.69 343 MET A N 1
ATOM 2651 C CA . MET A 1 343 ? 11.893 -0.259 -12.409 1.00 90.69 343 MET A CA 1
ATOM 2652 C C . MET A 1 343 ? 11.658 -1.665 -11.846 1.00 90.69 343 MET A C 1
ATOM 2654 O O . MET A 1 343 ? 10.691 -2.344 -12.179 1.00 90.69 343 MET A O 1
ATOM 2658 N N . ALA A 1 344 ? 12.513 -2.072 -10.911 1.00 90.31 344 ALA A N 1
ATOM 2659 C CA . ALA A 1 344 ? 12.248 -3.214 -10.049 1.00 90.31 344 ALA A CA 1
ATOM 2660 C C . ALA A 1 344 ? 11.978 -2.778 -8.618 1.00 90.31 344 ALA A C 1
ATOM 2662 O O . ALA A 1 344 ? 12.624 -1.874 -8.074 1.00 90.31 344 ALA A O 1
ATOM 2663 N N . LEU A 1 345 ? 11.105 -3.531 -7.957 1.00 88.06 345 LEU A N 1
ATOM 2664 C CA . LEU A 1 345 ? 11.012 -3.497 -6.516 1.00 88.06 345 LEU A CA 1
ATOM 2665 C C . LEU A 1 345 ? 12.223 -4.155 -5.887 1.00 88.06 345 LEU A C 1
ATOM 2667 O O . LEU A 1 345 ? 12.583 -5.288 -6.199 1.00 88.06 345 LEU A O 1
ATOM 2671 N N . ASN A 1 346 ? 12.830 -3.436 -4.952 1.00 86.75 346 ASN A N 1
ATOM 2672 C CA . ASN A 1 346 ? 13.921 -3.967 -4.172 1.00 86.75 346 ASN A CA 1
ATOM 2673 C C . ASN A 1 346 ? 13.395 -4.564 -2.870 1.00 86.75 346 ASN A C 1
ATOM 2675 O O . ASN A 1 346 ? 13.042 -3.832 -1.943 1.00 86.75 346 ASN A O 1
ATOM 2679 N N . VAL A 1 347 ? 13.333 -5.890 -2.819 1.00 87.62 347 VAL A N 1
ATOM 2680 C CA . VAL A 1 347 ? 12.751 -6.613 -1.691 1.00 87.62 347 VAL A CA 1
ATOM 2681 C C . VAL A 1 347 ? 13.805 -7.444 -0.978 1.00 87.62 347 VAL A C 1
ATOM 2683 O O . VAL A 1 347 ? 14.698 -8.016 -1.602 1.00 87.62 347 VAL A O 1
ATOM 2686 N N . ASN A 1 348 ? 13.693 -7.529 0.342 1.00 84.44 348 ASN A N 1
ATOM 2687 C CA . ASN A 1 348 ? 14.466 -8.461 1.148 1.00 84.44 348 ASN A CA 1
ATOM 2688 C C . ASN A 1 348 ? 13.591 -9.679 1.442 1.00 84.44 348 ASN A C 1
ATOM 2690 O O . ASN A 1 348 ? 12.644 -9.591 2.220 1.00 84.44 348 ASN A O 1
ATOM 2694 N N . LEU A 1 349 ? 13.908 -10.805 0.810 1.00 77.62 349 LEU A N 1
ATOM 2695 C CA . LEU A 1 349 ? 13.241 -12.087 1.025 1.00 77.62 349 LEU A CA 1
ATOM 2696 C C . LEU A 1 349 ? 14.278 -13.079 1.546 1.00 77.62 349 LEU A C 1
ATOM 2698 O O . LEU A 1 349 ? 15.302 -13.281 0.897 1.00 77.62 349 LEU A O 1
ATOM 2702 N N . GLU A 1 350 ? 14.022 -13.682 2.711 1.00 79.00 350 GLU A N 1
ATOM 2703 C CA . GLU A 1 350 ? 14.913 -14.686 3.327 1.00 79.00 350 GLU A CA 1
ATOM 2704 C C . GLU A 1 350 ? 16.372 -14.200 3.455 1.00 79.00 350 GLU A C 1
ATOM 2706 O O . GLU A 1 350 ? 17.313 -14.874 3.035 1.00 79.00 350 GLU A O 1
ATOM 2711 N N . ASP A 1 351 ? 16.555 -12.977 3.964 1.00 80.12 351 ASP A N 1
ATOM 2712 C CA . ASP A 1 351 ? 17.855 -12.295 4.095 1.00 80.12 351 ASP A CA 1
ATOM 2713 C C . ASP A 1 351 ? 18.614 -12.081 2.773 1.00 80.12 351 ASP A C 1
ATOM 2715 O O . ASP A 1 351 ? 19.800 -11.740 2.758 1.00 80.12 351 ASP A O 1
ATOM 2719 N N . ARG A 1 352 ? 17.931 -12.234 1.632 1.00 84.44 352 ARG A N 1
ATOM 2720 C CA . ARG A 1 352 ? 18.480 -11.964 0.305 1.00 84.44 352 ARG A CA 1
ATOM 2721 C C . ARG A 1 352 ? 17.756 -10.802 -0.342 1.00 84.44 352 ARG A C 1
ATOM 2723 O O . ARG A 1 352 ? 16.534 -10.785 -0.477 1.00 84.44 352 ARG A O 1
ATOM 2730 N N . ARG A 1 353 ? 18.554 -9.856 -0.825 1.00 86.62 353 ARG A N 1
ATOM 2731 C CA . ARG A 1 353 ? 18.080 -8.778 -1.682 1.00 86.62 353 ARG A CA 1
ATOM 2732 C C . ARG A 1 353 ? 17.674 -9.360 -3.039 1.00 86.62 353 ARG A C 1
ATOM 2734 O O . ARG A 1 353 ? 18.452 -10.091 -3.658 1.00 86.62 353 ARG A O 1
ATOM 2741 N N . ARG A 1 354 ? 16.466 -9.047 -3.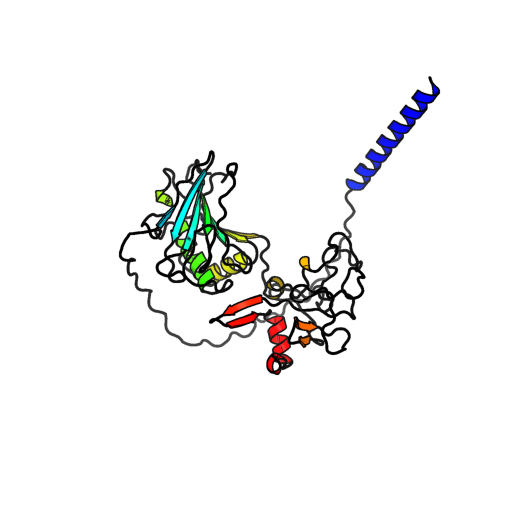495 1.00 87.56 354 ARG A N 1
ATOM 2742 C CA . ARG A 1 354 ? 15.911 -9.453 -4.790 1.00 87.56 354 ARG A CA 1
ATOM 2743 C C . ARG A 1 354 ? 15.369 -8.232 -5.523 1.00 87.56 354 ARG A C 1
ATOM 2745 O O . ARG A 1 354 ? 14.843 -7.312 -4.898 1.00 87.56 354 ARG A O 1
ATOM 2752 N N . LEU A 1 355 ? 15.516 -8.245 -6.843 1.00 89.38 355 LEU A N 1
ATOM 2753 C CA . LEU A 1 355 ? 14.809 -7.345 -7.744 1.00 89.38 355 LEU A CA 1
ATOM 2754 C C . LEU A 1 355 ? 13.556 -8.073 -8.226 1.00 89.38 355 LEU A C 1
ATOM 2756 O O . LEU A 1 355 ? 13.650 -9.198 -8.716 1.00 89.38 355 LEU A O 1
ATOM 2760 N N . VAL A 1 356 ? 12.398 -7.459 -8.026 1.00 90.25 356 VAL A N 1
ATOM 2761 C CA . VAL A 1 356 ? 11.102 -7.991 -8.445 1.00 90.25 356 VAL A CA 1
ATOM 2762 C C . VAL A 1 356 ? 10.543 -7.077 -9.521 1.00 90.25 356 VAL A C 1
ATOM 2764 O O . VAL A 1 356 ? 10.322 -5.893 -9.275 1.00 90.25 356 VAL A O 1
ATOM 2767 N N . TYR A 1 357 ? 10.339 -7.649 -10.700 1.00 93.38 357 TYR A N 1
ATOM 2768 C CA . TYR A 1 357 ? 9.726 -6.998 -11.851 1.00 93.38 357 TYR A CA 1
ATOM 2769 C C . TYR A 1 357 ? 8.265 -7.427 -11.984 1.00 93.38 357 TYR A C 1
ATOM 2771 O O . TYR A 1 357 ? 7.820 -8.357 -11.302 1.00 93.38 357 TYR A O 1
ATOM 2779 N N . SER A 1 358 ? 7.524 -6.765 -12.870 1.00 92.81 358 SER A N 1
ATOM 2780 C CA . SER A 1 358 ? 6.140 -7.129 -13.149 1.00 92.81 358 SER A CA 1
ATOM 2781 C C . SER A 1 358 ? 6.106 -8.507 -13.788 1.00 92.81 358 SER A C 1
ATOM 2783 O O . SER A 1 358 ? 7.110 -8.997 -14.325 1.00 92.81 358 SER A O 1
ATOM 2785 N N . TYR A 1 359 ? 4.948 -9.151 -13.759 1.00 92.00 359 TYR A N 1
ATOM 2786 C CA . TYR A 1 359 ? 4.731 -10.385 -14.489 1.00 92.00 359 TYR A CA 1
ATOM 2787 C C . TYR A 1 359 ? 5.026 -10.204 -15.978 1.00 92.00 359 TYR A C 1
ATOM 2789 O O . TYR A 1 359 ? 5.633 -11.096 -16.563 1.00 92.00 359 TYR A O 1
ATOM 2797 N N . LEU A 1 360 ? 4.671 -9.062 -16.581 1.00 93.00 360 LEU A N 1
ATOM 2798 C CA . LEU A 1 360 ? 4.907 -8.794 -18.004 1.00 93.00 360 LEU A CA 1
ATOM 2799 C C . LEU A 1 360 ? 6.396 -8.800 -18.349 1.00 93.00 360 LEU A C 1
ATOM 2801 O O . LEU A 1 360 ? 6.825 -9.584 -19.199 1.00 93.00 360 LEU A O 1
ATOM 2805 N N . VAL A 1 361 ? 7.193 -7.999 -17.638 1.00 95.62 361 VAL A N 1
ATOM 2806 C CA . VAL A 1 361 ? 8.647 -7.922 -17.843 1.00 95.62 361 VAL A CA 1
ATOM 2807 C C . VAL A 1 361 ? 9.301 -9.267 -17.526 1.00 95.62 361 VAL A C 1
ATOM 2809 O O . VAL A 1 361 ? 10.104 -9.776 -18.307 1.00 95.62 361 VAL A O 1
ATOM 2812 N N . THR A 1 362 ? 8.912 -9.892 -16.409 1.00 95.12 362 THR A N 1
ATOM 2813 C CA . THR A 1 362 ? 9.437 -11.199 -15.982 1.00 95.12 362 THR A CA 1
ATOM 2814 C C . THR A 1 362 ? 9.141 -12.275 -17.022 1.00 95.12 362 THR A C 1
ATOM 2816 O O . THR A 1 362 ? 10.023 -13.048 -17.389 1.00 95.12 362 THR A O 1
ATOM 2819 N N . LYS A 1 363 ? 7.912 -12.335 -17.538 1.00 95.00 363 LYS A N 1
ATOM 2820 C CA . LYS A 1 363 ? 7.521 -13.310 -18.554 1.00 95.00 363 LYS A CA 1
ATOM 2821 C C . LYS A 1 363 ? 8.280 -13.085 -19.860 1.00 95.00 363 LYS A C 1
ATOM 2823 O O . LYS A 1 363 ? 8.801 -14.049 -20.415 1.00 95.00 363 LYS A O 1
ATOM 2828 N N . ALA A 1 364 ? 8.383 -11.842 -20.323 1.00 96.00 364 ALA A N 1
ATOM 2829 C CA . ALA A 1 364 ? 9.124 -11.520 -21.537 1.00 96.00 364 ALA A CA 1
ATOM 2830 C C . ALA A 1 364 ? 10.614 -11.885 -21.413 1.00 96.00 364 ALA A C 1
ATOM 2832 O O . ALA A 1 364 ? 11.187 -12.487 -22.323 1.00 96.00 364 ALA A O 1
ATOM 2833 N N . ALA A 1 365 ? 11.228 -11.600 -20.262 1.00 96.75 365 ALA A N 1
ATOM 2834 C CA . ALA A 1 365 ? 12.604 -11.987 -19.972 1.00 96.75 365 ALA A CA 1
ATOM 2835 C C . ALA A 1 365 ? 12.793 -13.511 -19.959 1.00 96.75 365 ALA A C 1
ATOM 2837 O O . ALA A 1 365 ? 13.794 -14.015 -20.474 1.00 96.75 365 ALA A O 1
ATOM 2838 N N . TRP A 1 366 ? 11.828 -14.252 -19.404 1.00 96.38 366 TRP A N 1
ATOM 2839 C CA . TRP A 1 366 ? 11.833 -15.715 -19.404 1.00 96.38 366 TRP A CA 1
ATOM 2840 C C . TRP A 1 366 ? 11.756 -16.285 -20.816 1.00 96.38 366 TRP A C 1
ATOM 2842 O O . TRP A 1 366 ? 12.596 -17.104 -21.189 1.00 96.38 366 TRP A O 1
ATOM 2852 N N . ASP A 1 367 ? 10.793 -15.823 -21.612 1.00 96.38 367 ASP A N 1
ATOM 2853 C CA . ASP A 1 367 ? 10.576 -16.302 -22.979 1.00 96.38 367 ASP A CA 1
ATOM 2854 C C . ASP A 1 367 ? 11.793 -16.012 -23.882 1.00 96.38 367 ASP A C 1
ATOM 2856 O O . ASP A 1 367 ? 12.094 -16.786 -24.791 1.00 96.38 367 ASP A O 1
ATOM 2860 N N . LYS A 1 368 ? 12.544 -14.944 -23.585 1.00 95.31 368 LYS A N 1
ATOM 2861 C CA . LYS A 1 368 ? 13.815 -14.591 -24.240 1.00 95.31 368 LYS A CA 1
ATOM 2862 C C . LYS A 1 368 ? 15.056 -15.279 -23.660 1.00 95.31 368 LYS A C 1
ATOM 2864 O O . LYS A 1 368 ? 16.151 -15.094 -24.185 1.00 95.31 368 LYS A O 1
ATOM 2869 N N . GLY A 1 369 ? 14.921 -16.051 -22.582 1.00 95.25 369 GLY A N 1
ATOM 2870 C CA . GLY A 1 369 ? 16.040 -16.735 -21.928 1.00 95.25 369 GLY A CA 1
ATOM 2871 C C . GLY A 1 369 ? 17.001 -15.816 -21.163 1.00 95.25 369 GLY A C 1
ATOM 2872 O O . GLY A 1 369 ? 18.115 -16.233 -20.851 1.00 95.25 369 GLY A O 1
ATOM 2873 N N . LEU A 1 370 ? 16.593 -14.589 -20.822 1.00 93.50 370 LEU A N 1
ATOM 2874 C CA . LEU A 1 370 ? 17.473 -13.591 -20.200 1.00 93.50 370 LEU A CA 1
ATOM 2875 C C . LEU A 1 370 ? 17.849 -13.922 -18.750 1.00 93.50 370 LEU A C 1
ATOM 2877 O O . LEU A 1 370 ? 18.897 -13.485 -18.288 1.00 93.50 370 LEU A O 1
ATOM 2881 N N . PHE A 1 371 ? 17.067 -14.746 -18.044 1.00 87.81 371 PHE A N 1
ATOM 2882 C CA . PHE A 1 371 ? 17.397 -15.177 -16.675 1.00 87.81 371 PHE A CA 1
ATOM 2883 C C . PHE A 1 371 ? 18.648 -16.052 -16.570 1.00 87.81 371 PHE A C 1
ATOM 2885 O O . PHE A 1 371 ? 19.155 -16.242 -15.471 1.00 87.81 371 PHE A O 1
ATOM 2892 N N . GLN A 1 372 ? 19.165 -16.580 -17.682 1.00 75.88 372 GLN A N 1
ATOM 2893 C CA . GLN A 1 372 ? 20.458 -17.274 -17.672 1.00 75.88 372 GLN A CA 1
ATOM 2894 C C . GLN A 1 372 ? 21.625 -16.317 -17.375 1.00 75.88 372 GLN A C 1
ATOM 2896 O O . GLN A 1 372 ? 22.698 -16.771 -16.987 1.00 75.88 372 GLN A O 1
ATOM 2901 N N . ASN A 1 373 ? 21.397 -15.009 -17.534 1.00 60.97 373 ASN A N 1
ATOM 2902 C CA . ASN A 1 373 ? 22.387 -13.950 -17.371 1.00 60.97 373 ASN A CA 1
ATOM 2903 C C . ASN A 1 373 ? 22.219 -13.151 -16.055 1.00 60.97 373 ASN A C 1
ATOM 2905 O O . ASN A 1 373 ? 22.919 -12.153 -15.882 1.00 60.97 373 ASN A O 1
ATOM 2909 N N . VAL A 1 374 ? 21.295 -13.555 -15.163 1.00 63.88 374 VAL A N 1
ATOM 2910 C CA . VAL A 1 374 ? 20.881 -12.822 -13.940 1.00 63.88 374 VAL A CA 1
ATOM 2911 C C . VAL A 1 374 ? 21.447 -13.430 -12.663 1.00 63.88 374 VAL A C 1
ATOM 2913 O O . VAL A 1 374 ? 21.363 -14.670 -12.501 1.00 63.88 374 VAL A O 1
#

Foldseek 3Di:
DVVVVVVVVVVVVVVVVVVVVVVVVVPDPDPDPPDPDDDDPDDDPDDDDDDDDDDDDDDDDDDDDPPPDQPFDKDDQADADFKTKIWFFQDFVQQPPNHWTKIKIATQAALDQQAAEEEEELDDDQAQDEDDDDPRPDHCNRHIYMYIGQAQDDDPHDGGGHDDPRLDPSSLRNVLRVLLLLLQNAATSNRHGPQPPHPHDYQSLRYEYEQEACSVVSVVVNVVPDPDSNNSYDYYHYHNYQQEQCSSFVVQHDLVQQPFQVDPLVPPPRSRCLATQPQWDPPQDDPYDTDGPCVQWAADPQQGIKRQQLPPRDAAWDDHPPDTHQPRVPSRGHDSNTMGGTGFDFDQDPNDTDTHGGPVSVVSCVVVVRVVVD

Sequence (374 aa):
MIRIRLFLIVAVLAIIISAFLITFTWTMPREGKTYEITPSPSRPTSPPPQPSPVSTSPPSPLSSKPPSKLGGKEYGLVEYEKYFYTIVWIPCDCAGEKGLATMVIYPKQPRYEEGAPVVVTSQGGHTPGKIQPPPPDFDPHGIVWIEFLFPGGRMEGFESGGVFDYGGRACIEALYTVLQYAQGRISNTAGKRISDYVNYPILTDNVGVIGNSNGGNIAGQVFARYREGLEGVNYVIFYETPAGDHYVLGDLGRIGDDPNRLEDADGDGIPWDDARNLKYIEGSCDETSCQIDFSTLAYDPTVGFYLDNNGDGKPNYVGRYPRVRTDVDGSGALEPDEDFIFMALNVNLEDRRRLVYSYLVTKAAWDKGLFQNV